Protein AF-A0A4J1XXM4-F1 (afdb_monomer_lite)

Foldseek 3Di:
DVVLVVQVVVVVVPDPDNDDDPPCQHPHPCQCPDQPPVRPRHNDDPVRCCVPPVFAEDECVPPPAWEKEFELQQQDDPPQDLLLLVLSFLAFADDDPVSQVRHFKYFYDHPQATAYIFGFPHKDFLLRADPVRHHSFTQDVNDTDCLLNVLLVDLDLVVCCVVPVVSCCVQPVPPPCRNVVSVSSRRTMGTDGDSVCPVPDPSRVVRHSHRYDQQFDDDDPDGDGDDPNDPDRMDIRDDD

Sequence (240 aa):
MAESALINLINFSKENEELTNLVSGHASKREKATISKDGLIQARSIENFIDNYALSDFDFSTIKEKCVFIKINNSFQADDTTEDIYHNVRGVWNISESRKKDLEYALALYRGVCVGVYKIQGWKKAYEHSSEYPFPTRKEGGKIETSEETIVKYSNIEDLKKDYPELYKRSFSNSEFPQKSLDKWRNRSFFYGNWDGSDVPQHLAQCLNKRIINIPKFTKSVKEFKSIDNQASVIYNDLK

Radius of gyration: 23.03 Å; chains: 1; bounding box: 67×45×48 Å

pLDDT: mean 83.29, std 15.38, range [39.25, 97.75]

Structure (mmCIF, N/CA/C/O backbone):
data_AF-A0A4J1XXM4-F1
#
_entry.id   AF-A0A4J1XXM4-F1
#
loop_
_atom_site.group_PDB
_atom_site.id
_atom_site.type_symbol
_atom_site.label_atom_id
_atom_site.label_alt_id
_atom_site.label_comp_id
_atom_site.label_asym_id
_atom_site.label_entity_id
_atom_site.label_seq_id
_atom_site.pdbx_PDB_ins_code
_atom_site.Cartn_x
_atom_site.Cartn_y
_atom_site.Cartn_z
_atom_site.occupancy
_atom_site.B_iso_or_equiv
_atom_site.auth_seq_id
_atom_site.auth_comp_id
_atom_site.auth_asym_id
_atom_site.auth_atom_id
_atom_site.pdbx_PDB_model_num
ATOM 1 N N . MET A 1 1 ? -33.613 -5.895 -5.940 1.00 54.06 1 MET A N 1
ATOM 2 C CA . MET A 1 1 ? -32.656 -5.788 -4.811 1.00 54.06 1 MET A CA 1
ATOM 3 C C . MET A 1 1 ? -32.832 -4.477 -4.042 1.00 54.06 1 MET A C 1
ATOM 5 O O . MET A 1 1 ? -33.045 -4.549 -2.843 1.00 54.06 1 MET A O 1
ATOM 9 N N . ALA A 1 2 ? -32.836 -3.305 -4.695 1.00 52.28 2 ALA A N 1
ATOM 10 C CA . ALA A 1 2 ? -33.146 -2.029 -4.026 1.00 52.28 2 ALA A CA 1
ATOM 11 C C . ALA A 1 2 ? -34.570 -1.982 -3.427 1.00 52.28 2 ALA A C 1
ATOM 13 O O . ALA A 1 2 ? -34.746 -1.555 -2.294 1.00 52.28 2 ALA A O 1
ATOM 14 N N . GLU A 1 3 ? -35.564 -2.503 -4.150 1.00 58.19 3 GLU A N 1
ATOM 15 C CA . GLU A 1 3 ? -36.963 -2.599 -3.700 1.00 58.19 3 GLU A CA 1
ATOM 16 C C . GLU A 1 3 ? -37.124 -3.459 -2.434 1.00 58.19 3 GLU A C 1
ATOM 18 O O . GLU A 1 3 ? -37.645 -2.999 -1.427 1.00 58.19 3 GLU A O 1
ATOM 23 N N . SER A 1 4 ? -36.573 -4.676 -2.443 1.00 66.94 4 SER A N 1
ATOM 24 C CA . SER A 1 4 ? -36.480 -5.565 -1.277 1.00 66.94 4 SER A CA 1
ATOM 25 C C . SER A 1 4 ? -35.843 -4.902 -0.049 1.00 66.94 4 SER A C 1
ATOM 27 O O . SER A 1 4 ? -36.312 -5.091 1.072 1.00 66.94 4 SER A O 1
ATOM 29 N N . ALA A 1 5 ? -34.772 -4.127 -0.251 1.00 65.12 5 ALA A N 1
ATOM 30 C CA . ALA A 1 5 ? -34.095 -3.412 0.827 1.00 65.12 5 ALA A CA 1
ATOM 31 C C . ALA A 1 5 ? -34.957 -2.268 1.389 1.00 65.12 5 ALA A C 1
ATOM 33 O O . ALA A 1 5 ? -35.012 -2.097 2.604 1.00 65.12 5 ALA A O 1
ATOM 34 N N . LEU A 1 6 ? -35.670 -1.535 0.527 1.00 67.56 6 LEU A N 1
ATOM 35 C CA . LEU A 1 6 ? -36.584 -0.462 0.928 1.00 67.56 6 LEU A CA 1
ATOM 36 C C . LEU A 1 6 ? -37.792 -1.001 1.713 1.00 67.56 6 LEU A C 1
ATOM 38 O O . LEU A 1 6 ? -38.136 -0.445 2.751 1.00 67.56 6 LEU A O 1
ATOM 42 N N . ILE A 1 7 ? -38.377 -2.119 1.267 1.00 70.69 7 ILE A N 1
ATOM 43 C CA . ILE A 1 7 ? -39.465 -2.815 1.977 1.00 70.69 7 ILE A CA 1
ATOM 44 C C . ILE A 1 7 ? -39.009 -3.230 3.383 1.00 70.69 7 ILE A C 1
ATOM 46 O O . ILE A 1 7 ? -39.714 -2.988 4.360 1.00 70.69 7 ILE A O 1
ATOM 50 N N . ASN A 1 8 ? -37.809 -3.808 3.508 1.00 69.56 8 ASN A N 1
ATOM 51 C CA . ASN A 1 8 ? -37.255 -4.183 4.812 1.00 69.56 8 ASN A CA 1
ATOM 52 C C . ASN A 1 8 ? -37.024 -2.967 5.723 1.00 69.56 8 ASN A C 1
ATOM 54 O O . ASN A 1 8 ? -37.269 -3.054 6.923 1.00 69.56 8 ASN A O 1
ATOM 58 N N . LEU A 1 9 ? -36.560 -1.846 5.162 1.00 68.75 9 LEU A N 1
ATOM 59 C CA . LEU A 1 9 ? -36.305 -0.614 5.910 1.00 68.75 9 LEU A CA 1
ATOM 60 C C . LEU A 1 9 ? -37.604 0.001 6.461 1.00 68.75 9 LEU A C 1
ATOM 62 O O . LEU A 1 9 ? -37.639 0.407 7.619 1.00 68.75 9 LEU A O 1
ATOM 66 N N . ILE A 1 10 ? -38.666 0.036 5.651 1.00 70.19 10 ILE A N 1
ATOM 67 C CA . ILE A 1 10 ? -39.974 0.593 6.035 1.00 70.19 10 ILE A CA 1
ATOM 68 C C . ILE A 1 10 ? -40.679 -0.310 7.052 1.00 70.19 10 ILE A C 1
ATOM 70 O O . ILE A 1 10 ? -41.172 0.169 8.066 1.00 70.19 10 ILE A O 1
ATOM 74 N N . ASN A 1 11 ? -40.620 -1.633 6.875 1.00 67.56 11 ASN A N 1
ATOM 75 C CA . ASN A 1 11 ? -41.153 -2.557 7.881 1.00 67.56 11 ASN A CA 1
ATOM 76 C C . ASN A 1 11 ? -40.412 -2.439 9.232 1.00 67.56 11 ASN A C 1
ATOM 78 O O . ASN A 1 11 ? -40.995 -2.682 10.288 1.00 67.56 11 ASN A O 1
ATOM 82 N N . PHE A 1 12 ? -39.130 -2.052 9.224 1.00 66.56 12 PHE A N 1
ATOM 83 C CA . PHE A 1 12 ? -38.349 -1.820 10.441 1.00 66.56 12 PHE A CA 1
ATOM 84 C C . PHE A 1 12 ? -38.664 -0.481 11.130 1.00 66.56 12 PHE A C 1
ATOM 86 O O . PHE A 1 12 ? -38.596 -0.409 12.358 1.00 66.56 12 PHE A O 1
ATOM 93 N N . SER A 1 13 ? -39.033 0.571 10.387 1.00 70.31 13 SER A N 1
ATOM 94 C CA . SER A 1 13 ? -39.301 1.904 10.958 1.00 70.31 13 SER A CA 1
ATOM 95 C C . SER A 1 13 ? -40.571 1.971 11.820 1.00 70.31 13 SER A C 1
ATOM 97 O O . SER A 1 13 ? -40.823 3.006 12.436 1.00 70.31 13 SER A O 1
ATOM 99 N N . LYS A 1 14 ? -41.330 0.866 11.935 1.00 61.22 14 LYS A N 1
ATOM 100 C CA . LYS A 1 14 ? -42.606 0.754 12.671 1.00 61.22 14 LYS A CA 1
ATOM 101 C C . LYS A 1 14 ? -43.671 1.756 12.213 1.00 61.22 14 LYS A C 1
ATOM 103 O O . LYS A 1 14 ? -44.615 2.023 12.957 1.00 61.22 14 LYS A O 1
ATOM 108 N N . GLU A 1 15 ? -43.539 2.316 11.014 1.00 60.31 15 GLU A N 1
ATOM 109 C CA . GLU A 1 15 ? -44.646 3.041 10.401 1.00 60.31 15 GLU A CA 1
ATOM 110 C C . GLU A 1 15 ? -45.764 2.034 10.084 1.00 60.31 15 GLU A C 1
ATOM 112 O O . GLU A 1 15 ? -45.494 0.891 9.725 1.00 60.31 15 GLU A O 1
ATOM 117 N N . ASN A 1 16 ? -47.025 2.426 10.292 1.00 55.38 16 ASN A N 1
ATOM 118 C CA . ASN A 1 16 ? -48.204 1.541 10.254 1.00 55.38 16 ASN A CA 1
ATOM 119 C C . ASN A 1 16 ? -48.554 0.999 8.847 1.00 55.38 16 ASN A C 1
ATOM 121 O O . ASN A 1 16 ? -49.691 0.592 8.608 1.00 55.38 16 ASN A O 1
ATOM 125 N N . GLU A 1 17 ? -47.610 1.003 7.911 1.00 61.06 17 GLU A N 1
ATOM 126 C CA . GLU A 1 17 ? -47.796 0.541 6.541 1.00 61.06 17 GLU A CA 1
ATOM 127 C C . GLU A 1 17 ? -46.865 -0.645 6.266 1.00 61.06 17 GLU A C 1
ATOM 129 O O . GLU A 1 17 ? -45.665 -0.491 6.043 1.00 61.06 17 GLU A O 1
ATOM 134 N N . GLU A 1 18 ? -47.427 -1.857 6.278 1.00 59.44 18 GLU A N 1
ATOM 135 C CA . GLU A 1 18 ? -46.726 -3.051 5.805 1.00 59.44 18 GLU A CA 1
ATOM 136 C C . GLU A 1 18 ? -46.611 -2.997 4.279 1.00 59.44 18 GLU A C 1
ATOM 138 O O . GLU A 1 18 ? -47.585 -3.209 3.548 1.00 59.44 18 GLU A O 1
ATOM 143 N N . LEU A 1 19 ? -45.405 -2.742 3.772 1.00 63.47 19 LEU A N 1
ATOM 144 C CA . LEU A 1 19 ? -45.147 -2.872 2.344 1.00 63.47 19 LEU A CA 1
ATOM 145 C C . LEU A 1 19 ? -44.992 -4.349 1.984 1.00 63.47 19 LEU A C 1
ATOM 147 O O . LEU A 1 19 ? -44.176 -5.078 2.554 1.00 63.47 19 LEU A O 1
ATOM 151 N N . THR A 1 20 ? -45.758 -4.788 0.989 1.00 58.38 20 THR A N 1
ATOM 152 C CA . THR A 1 20 ? -45.684 -6.148 0.449 1.00 58.38 20 THR A CA 1
ATOM 153 C C . THR A 1 20 ? -45.175 -6.110 -0.985 1.00 58.38 20 THR A C 1
ATOM 155 O O . THR A 1 20 ? -45.511 -5.222 -1.766 1.00 58.38 20 THR A O 1
ATOM 158 N N . ASN A 1 21 ? -44.312 -7.064 -1.337 1.00 61.75 21 ASN A N 1
ATOM 159 C CA . ASN A 1 21 ? -43.815 -7.181 -2.702 1.00 61.75 21 ASN A CA 1
ATOM 160 C C . ASN A 1 21 ? -44.914 -7.788 -3.594 1.00 61.75 21 ASN A C 1
ATOM 162 O O . ASN A 1 21 ? -45.422 -8.869 -3.290 1.00 61.75 21 ASN A O 1
ATOM 166 N N . LEU A 1 22 ? -45.259 -7.122 -4.700 1.00 62.34 22 LEU A N 1
ATOM 167 C CA . LEU A 1 22 ? -46.219 -7.634 -5.689 1.00 62.34 22 LEU A CA 1
ATOM 168 C C . LEU A 1 22 ? -45.686 -8.872 -6.426 1.00 62.34 22 LEU A C 1
ATOM 170 O O . LEU A 1 22 ? -46.449 -9.749 -6.827 1.00 62.34 22 LEU A O 1
ATOM 174 N N . VAL A 1 23 ? -44.366 -8.964 -6.588 1.00 59.75 23 VAL A N 1
ATOM 175 C CA . VAL A 1 23 ? -43.683 -10.114 -7.177 1.00 59.75 23 VAL A CA 1
ATOM 176 C C . VAL A 1 23 ? -43.259 -11.032 -6.032 1.00 59.75 23 VAL A C 1
ATOM 178 O O . VAL A 1 23 ? -42.441 -10.654 -5.197 1.00 59.75 23 VAL A O 1
ATOM 181 N N . SER A 1 24 ? -43.798 -12.255 -5.974 1.00 59.44 24 SER A N 1
ATOM 182 C CA . SER A 1 24 ? -43.622 -13.222 -4.868 1.00 59.44 24 SER A CA 1
ATOM 183 C C . SER A 1 24 ? -42.202 -13.809 -4.708 1.00 59.44 24 SER A C 1
ATOM 185 O O . SER A 1 24 ? -42.041 -14.996 -4.422 1.00 59.44 24 SER A O 1
ATOM 187 N N . GLY A 1 25 ? -41.159 -13.007 -4.917 1.00 60.28 25 GLY A N 1
ATOM 188 C CA . GLY A 1 25 ? -39.763 -13.346 -4.658 1.00 60.28 25 GLY A CA 1
ATOM 189 C C . GLY A 1 25 ? -39.364 -13.064 -3.210 1.00 60.28 25 GLY A C 1
ATOM 190 O O . GLY A 1 25 ? -38.973 -13.993 -2.508 1.00 60.28 25 GLY A O 1
ATOM 191 N N . HIS A 1 26 ? -39.526 -11.815 -2.759 1.00 60.91 26 HIS A N 1
ATOM 192 C CA . HIS A 1 26 ? -39.011 -11.317 -1.472 1.00 60.91 26 HIS A CA 1
ATOM 193 C C . HIS A 1 26 ? -39.825 -11.805 -0.260 1.00 60.91 26 HIS A C 1
ATOM 195 O O . HIS A 1 26 ? -41.053 -11.750 -0.271 1.00 60.91 26 HIS A O 1
ATOM 201 N N . ALA A 1 27 ? -39.145 -12.280 0.783 1.00 61.28 27 ALA A N 1
ATOM 202 C CA . ALA A 1 27 ? -39.663 -12.909 2.003 1.00 61.28 27 ALA A CA 1
ATOM 203 C C . ALA A 1 27 ? -40.564 -14.147 1.795 1.00 61.28 27 ALA A C 1
ATOM 205 O O . ALA A 1 27 ? -41.181 -14.641 2.751 1.00 61.28 27 ALA A O 1
ATOM 206 N N . SER A 1 28 ? -40.619 -14.686 0.574 1.00 69.25 28 SER A N 1
ATOM 207 C CA . SER A 1 28 ? -41.424 -15.859 0.235 1.00 69.25 28 SER A CA 1
ATOM 208 C C . SER A 1 28 ? -40.921 -17.119 0.953 1.00 69.25 28 SER A C 1
ATOM 210 O O . SER A 1 28 ? -39.739 -17.249 1.279 1.00 69.25 28 SER A O 1
ATOM 212 N N . LYS A 1 29 ? -41.805 -18.107 1.167 1.00 64.62 29 LYS A N 1
ATOM 213 C CA . LYS A 1 29 ? -41.398 -19.425 1.703 1.00 64.62 29 LYS A CA 1
ATOM 214 C C . LYS A 1 29 ? -40.304 -20.068 0.845 1.00 64.62 29 LYS A C 1
ATOM 216 O O . LYS A 1 29 ? -39.426 -20.735 1.376 1.00 64.62 29 LYS A O 1
ATOM 221 N N . ARG A 1 30 ? -40.356 -19.833 -0.471 1.00 64.38 30 ARG A N 1
ATOM 222 C CA . ARG A 1 30 ? -39.366 -20.312 -1.433 1.00 64.38 30 ARG A CA 1
ATOM 223 C C . ARG A 1 30 ? -38.017 -19.637 -1.218 1.00 64.38 30 ARG A C 1
ATOM 225 O O . ARG A 1 30 ? -37.044 -20.354 -1.074 1.00 64.38 30 ARG A O 1
ATOM 232 N N . GLU A 1 31 ? -37.938 -18.312 -1.143 1.00 63.16 31 GLU A N 1
ATOM 233 C CA . GLU A 1 31 ? -36.672 -17.595 -0.915 1.00 63.16 31 GLU A CA 1
ATOM 234 C C . GLU A 1 31 ? -36.051 -17.928 0.449 1.00 63.16 31 GLU A C 1
ATOM 236 O O . GLU A 1 31 ? -34.859 -18.197 0.531 1.00 63.16 31 GLU A O 1
ATOM 241 N N . LYS A 1 32 ? -36.861 -18.013 1.512 1.00 60.84 32 LYS A N 1
ATOM 242 C CA . LYS A 1 32 ? -36.388 -18.399 2.855 1.00 60.84 32 LYS A CA 1
ATOM 243 C C . LYS A 1 32 ? -35.807 -19.820 2.908 1.00 60.84 32 LYS A C 1
ATOM 245 O O . LYS A 1 32 ? -34.938 -20.085 3.738 1.00 60.84 32 LYS 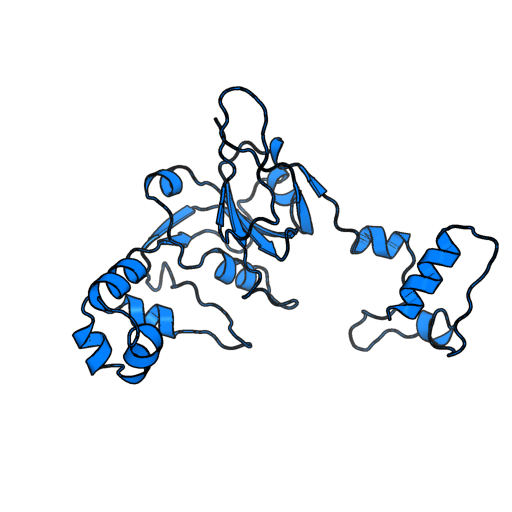A O 1
ATOM 250 N N . ALA A 1 33 ? -36.295 -20.714 2.045 1.00 58.75 33 ALA A N 1
ATOM 251 C CA . ALA A 1 33 ? -35.874 -22.113 1.955 1.00 58.75 33 ALA A CA 1
ATOM 252 C C . ALA A 1 33 ? -34.879 -22.399 0.812 1.00 58.75 33 ALA A C 1
ATOM 254 O O . ALA A 1 33 ? -34.345 -23.504 0.734 1.00 58.75 33 ALA A O 1
ATOM 255 N N . THR A 1 34 ? -34.642 -21.443 -0.092 1.00 52.03 34 THR A N 1
ATOM 256 C CA . THR A 1 34 ? -33.712 -21.615 -1.212 1.00 52.03 34 THR A CA 1
ATOM 257 C C . THR A 1 34 ? -32.318 -21.251 -0.731 1.00 52.03 34 THR A C 1
ATOM 259 O O . THR A 1 34 ? -32.059 -20.105 -0.397 1.00 52.03 34 THR A O 1
ATOM 262 N N . ILE A 1 35 ? -31.413 -22.224 -0.718 1.00 52.59 35 ILE A N 1
ATOM 263 C CA . ILE A 1 35 ? -29.976 -21.981 -0.599 1.00 52.59 35 ILE A CA 1
ATOM 264 C C . ILE A 1 35 ? -29.474 -21.839 -2.036 1.00 52.59 35 ILE A C 1
ATOM 266 O O . ILE A 1 35 ? -29.653 -22.752 -2.847 1.00 52.59 35 ILE A O 1
ATOM 270 N N . SER A 1 36 ? -28.923 -20.683 -2.402 1.00 47.69 36 SER A N 1
ATOM 271 C CA . SER A 1 36 ? -28.317 -20.518 -3.726 1.00 47.69 36 SER A CA 1
ATOM 272 C C . SER A 1 36 ? -27.111 -21.454 -3.891 1.00 47.69 36 SER A C 1
ATOM 274 O O . SER A 1 36 ? -26.549 -21.930 -2.907 1.00 47.69 36 SER A O 1
ATOM 276 N N . LYS A 1 37 ? -26.697 -21.745 -5.132 1.00 39.25 37 LYS A N 1
ATOM 277 C CA . LYS A 1 37 ? -25.564 -22.655 -5.433 1.00 39.25 37 LYS A CA 1
ATOM 278 C C . LYS A 1 37 ? -24.240 -22.252 -4.759 1.00 39.25 37 LYS A C 1
ATOM 280 O O . LYS A 1 37 ? -23.347 -23.075 -4.620 1.00 39.25 37 LYS A O 1
ATOM 285 N N . ASP A 1 38 ? -24.147 -20.991 -4.377 1.00 43.31 38 ASP A N 1
ATOM 286 C CA . ASP A 1 38 ? -23.062 -20.273 -3.717 1.00 43.31 38 ASP A CA 1
ATOM 287 C C . ASP A 1 38 ? -23.330 -19.997 -2.219 1.00 43.31 38 ASP A C 1
ATOM 289 O O . ASP A 1 38 ? -22.464 -19.469 -1.533 1.00 43.31 38 ASP A O 1
ATOM 293 N N . GLY A 1 39 ? -24.500 -20.364 -1.677 1.00 47.84 39 GLY A N 1
ATOM 294 C CA . GLY A 1 39 ? -24.826 -20.240 -0.247 1.00 47.84 39 GLY A CA 1
ATOM 295 C C . GLY A 1 39 ? -25.127 -18.817 0.247 1.00 47.84 39 GLY A C 1
ATOM 296 O O . GLY A 1 39 ? -25.240 -18.597 1.450 1.00 47.84 39 GLY A O 1
ATOM 297 N N . LEU A 1 40 ? -25.262 -17.840 -0.655 1.00 47.19 40 LEU A N 1
ATOM 298 C CA . LEU A 1 40 ? -25.299 -16.408 -0.321 1.00 47.19 40 LEU A CA 1
ATOM 299 C C . LEU A 1 40 ? -26.703 -15.787 -0.297 1.00 47.19 40 LEU A C 1
ATOM 301 O O . LEU A 1 40 ? -26.870 -14.708 0.285 1.00 47.19 40 LEU A O 1
ATOM 305 N N . ILE A 1 41 ? -27.701 -16.440 -0.901 1.00 51.31 41 ILE A N 1
ATOM 306 C CA . ILE A 1 41 ? -29.061 -15.903 -1.055 1.00 51.31 41 ILE A CA 1
ATOM 307 C C . ILE A 1 41 ? -30.026 -16.621 -0.106 1.00 51.31 41 ILE A C 1
ATOM 309 O O . ILE A 1 41 ? -30.850 -17.415 -0.536 1.00 51.31 41 ILE A O 1
ATOM 313 N N . GLN A 1 42 ? -29.931 -16.340 1.191 1.00 53.69 42 GLN A N 1
ATOM 314 C CA . GLN A 1 42 ? -31.051 -16.541 2.112 1.00 53.69 42 GLN A CA 1
ATOM 315 C C . GLN A 1 42 ? -31.546 -15.158 2.543 1.00 53.69 42 GLN A C 1
ATOM 317 O O . GLN A 1 42 ? -30.729 -14.260 2.752 1.00 53.69 42 GLN A O 1
ATOM 322 N N . ALA A 1 43 ? -32.862 -14.959 2.669 1.00 53.97 43 ALA A N 1
ATOM 323 C CA . ALA A 1 43 ? -33.394 -13.760 3.314 1.00 53.97 43 ALA A CA 1
ATOM 324 C C . ALA A 1 43 ? -32.818 -13.680 4.741 1.00 53.97 43 ALA A C 1
ATOM 326 O O . ALA A 1 43 ? -33.126 -14.523 5.584 1.00 53.97 43 ALA A O 1
ATOM 327 N N . ARG A 1 44 ? -31.927 -12.714 4.986 1.00 56.19 44 ARG A N 1
ATOM 328 C CA . ARG A 1 44 ? -31.206 -12.563 6.260 1.00 56.19 44 ARG A CA 1
ATOM 329 C C . ARG A 1 44 ? -32.053 -11.751 7.230 1.00 56.19 44 ARG A C 1
ATOM 331 O O . ARG A 1 44 ? -32.745 -10.825 6.806 1.00 56.19 44 ARG A O 1
ATOM 338 N N . SER A 1 45 ? -31.992 -12.073 8.521 1.00 61.00 45 SER A N 1
ATOM 339 C CA . SER A 1 45 ? -32.512 -11.149 9.532 1.00 61.00 45 SER A CA 1
ATOM 340 C C . SER A 1 45 ? -31.647 -9.887 9.578 1.00 61.00 45 SER A C 1
ATOM 342 O O . SER A 1 45 ? -30.496 -9.902 9.132 1.00 61.00 45 SER A O 1
ATOM 344 N N . ILE A 1 46 ? -32.198 -8.795 10.108 1.00 58.41 46 ILE A N 1
ATOM 345 C CA . ILE A 1 46 ? -31.450 -7.546 10.299 1.00 58.41 46 ILE A CA 1
ATOM 346 C C . ILE A 1 46 ? -30.269 -7.786 11.240 1.00 58.41 46 ILE A C 1
ATOM 348 O O . ILE A 1 46 ? -29.180 -7.309 10.957 1.00 58.41 46 ILE A O 1
ATOM 352 N N . GLU A 1 47 ? -30.447 -8.594 12.284 1.00 56.72 47 GLU A N 1
ATOM 353 C CA . GLU A 1 47 ? -29.382 -8.977 13.216 1.00 56.72 47 GLU A CA 1
ATOM 354 C C . GLU A 1 47 ? -28.275 -9.732 12.480 1.00 56.72 47 GLU A C 1
ATOM 356 O O . GLU A 1 47 ? -27.120 -9.344 12.551 1.00 56.72 47 GLU A O 1
ATOM 361 N N . ASN A 1 48 ? -28.624 -10.729 11.661 1.00 56.72 48 ASN A N 1
ATOM 362 C CA . ASN A 1 48 ? -27.645 -11.475 10.874 1.00 56.72 48 ASN A CA 1
ATOM 363 C C . ASN A 1 48 ? -26.933 -10.572 9.850 1.00 56.72 48 ASN A C 1
ATOM 365 O O . ASN A 1 48 ? -25.733 -10.711 9.632 1.00 56.72 48 ASN A O 1
ATOM 369 N N . PHE A 1 49 ? -27.642 -9.625 9.233 1.00 61.47 49 PHE A N 1
ATOM 370 C CA . PHE A 1 49 ? -27.023 -8.636 8.355 1.00 61.47 49 PHE A CA 1
ATOM 371 C C . PHE A 1 49 ? -26.083 -7.702 9.124 1.00 61.47 49 PHE A C 1
ATOM 373 O O . PHE A 1 49 ? -24.981 -7.451 8.657 1.00 61.47 49 PHE A O 1
ATOM 380 N N . ILE A 1 50 ? -26.477 -7.208 10.295 1.00 60.50 50 ILE A N 1
ATOM 381 C CA . ILE A 1 50 ? -25.638 -6.331 11.112 1.00 60.50 50 ILE A CA 1
ATOM 382 C C . ILE A 1 50 ? -24.398 -7.089 11.598 1.00 60.50 50 ILE A C 1
ATOM 384 O O . ILE A 1 50 ? -23.284 -6.627 11.379 1.00 60.50 50 ILE A O 1
ATOM 388 N N . ASP A 1 51 ? -24.573 -8.289 12.143 1.00 53.19 51 ASP A N 1
ATOM 389 C CA . ASP A 1 51 ? -23.490 -9.107 12.692 1.00 53.19 51 ASP A CA 1
ATOM 390 C C . ASP A 1 51 ? -22.474 -9.539 11.626 1.00 53.19 51 ASP A C 1
ATOM 392 O O . ASP A 1 51 ? -21.284 -9.650 11.916 1.00 53.19 51 ASP A O 1
ATOM 396 N N . ASN A 1 52 ? -22.925 -9.772 10.387 1.00 50.72 52 ASN A N 1
ATOM 397 C CA . ASN A 1 52 ? -22.061 -10.272 9.314 1.00 50.72 52 ASN A CA 1
ATOM 398 C C . ASN A 1 52 ? -21.642 -9.204 8.287 1.00 50.72 52 ASN A C 1
ATOM 400 O O . ASN A 1 52 ? -20.685 -9.429 7.549 1.00 50.72 52 ASN A O 1
ATOM 404 N N . TYR A 1 53 ? -22.352 -8.074 8.193 1.00 55.53 53 TYR A N 1
ATOM 405 C CA . TYR A 1 53 ? -22.176 -7.082 7.119 1.00 55.53 53 TYR A CA 1
ATOM 406 C C . TYR A 1 53 ? -22.251 -5.619 7.565 1.00 55.53 53 TYR A C 1
ATOM 408 O O . TYR A 1 53 ? -21.874 -4.758 6.764 1.00 55.53 53 TYR A O 1
ATOM 416 N N . ALA A 1 54 ? -22.705 -5.285 8.784 1.00 63.97 54 ALA A N 1
ATOM 417 C CA . ALA A 1 54 ? -22.578 -3.902 9.239 1.00 63.97 54 ALA A CA 1
ATOM 418 C C . ALA A 1 54 ? -21.096 -3.598 9.455 1.00 63.97 54 ALA A C 1
ATOM 420 O O . ALA A 1 54 ? -20.444 -4.113 10.363 1.00 63.97 54 ALA A O 1
ATOM 421 N N . LEU A 1 55 ? -20.565 -2.733 8.593 1.00 71.25 55 LEU A N 1
ATOM 422 C CA . LEU A 1 55 ? -19.233 -2.180 8.758 1.00 71.25 55 LEU A CA 1
ATOM 423 C C . LEU A 1 55 ? -19.233 -1.354 10.043 1.00 71.25 55 LEU A C 1
ATOM 425 O O . LEU A 1 55 ? -19.843 -0.288 10.100 1.00 71.25 55 LEU A O 1
ATOM 429 N N . SER A 1 56 ? -18.569 -1.864 11.077 1.00 84.81 56 SER A N 1
ATOM 430 C CA . SER A 1 56 ? -18.282 -1.067 12.265 1.00 84.81 56 SER A CA 1
ATOM 431 C C . SER A 1 56 ? -17.102 -0.140 11.992 1.00 84.81 56 SER A C 1
ATOM 433 O O . SER A 1 56 ? -16.225 -0.441 11.175 1.00 84.81 56 SER A O 1
ATOM 435 N N . ASP A 1 57 ? -17.087 1.000 12.672 1.00 91.56 57 ASP A N 1
ATOM 436 C CA . ASP A 1 57 ? -15.959 1.919 12.622 1.00 91.56 57 ASP A CA 1
ATOM 437 C C . ASP A 1 57 ? -14.847 1.460 13.577 1.00 91.56 57 ASP A C 1
ATOM 439 O O . ASP A 1 57 ? -15.092 0.881 14.639 1.00 91.56 57 ASP A O 1
ATOM 443 N N . PHE A 1 58 ? -13.601 1.747 13.209 1.00 93.69 58 PHE A N 1
ATOM 444 C CA . PHE A 1 58 ? -12.427 1.558 14.049 1.00 93.69 58 PHE A CA 1
ATOM 445 C C . PHE A 1 58 ? -11.714 2.894 14.255 1.00 93.69 58 PHE A C 1
ATOM 447 O O . PHE A 1 58 ? -11.187 3.483 13.305 1.00 93.69 58 PHE A O 1
ATOM 454 N N . ASP A 1 59 ? -11.691 3.366 15.505 1.00 94.06 59 ASP A N 1
ATOM 455 C CA . ASP A 1 59 ? -11.003 4.598 15.888 1.00 94.06 59 ASP A CA 1
ATOM 456 C C . ASP A 1 59 ? -9.487 4.379 15.960 1.00 94.06 59 ASP A C 1
ATOM 458 O O . ASP A 1 59 ? -8.939 3.859 16.939 1.00 94.06 59 ASP A O 1
ATOM 462 N N . PHE A 1 60 ? -8.799 4.828 14.911 1.00 94.94 60 PHE A N 1
ATOM 463 C CA . PHE A 1 60 ? -7.357 4.665 14.782 1.00 94.94 60 PHE A CA 1
ATOM 464 C C . PHE A 1 60 ? -6.542 5.606 15.680 1.00 94.94 60 PHE A C 1
ATOM 466 O O . PHE A 1 60 ? -5.324 5.462 15.774 1.00 94.94 60 PHE A O 1
ATOM 473 N N . SER A 1 61 ? -7.167 6.558 16.376 1.00 92.12 61 SER A N 1
ATOM 474 C CA . SER A 1 61 ? -6.454 7.468 17.281 1.00 92.12 61 SER A CA 1
ATOM 475 C C . SER A 1 61 ? -5.855 6.772 18.508 1.00 92.12 61 SER A C 1
ATOM 477 O O . SER A 1 61 ? -5.013 7.347 19.200 1.00 92.12 61 SER A O 1
ATOM 479 N N . THR A 1 62 ? -6.280 5.533 18.763 1.00 90.94 62 THR A N 1
ATOM 480 C CA . THR A 1 62 ? -5.798 4.672 19.848 1.00 90.94 62 THR A CA 1
ATOM 481 C C . THR A 1 62 ? -4.520 3.901 19.499 1.00 90.94 62 THR A C 1
ATOM 483 O O . THR A 1 62 ? -3.813 3.459 20.406 1.00 90.94 62 THR A O 1
ATOM 486 N N . ILE A 1 63 ? -4.197 3.777 18.207 1.00 94.38 63 ILE A N 1
ATOM 487 C CA . ILE A 1 63 ? -3.032 3.044 17.701 1.00 94.38 63 ILE A CA 1
ATOM 488 C C . ILE A 1 63 ? -1.766 3.892 17.851 1.00 94.38 63 ILE A C 1
ATOM 490 O O . ILE A 1 63 ? -1.738 5.066 17.471 1.00 94.38 63 ILE A O 1
ATOM 494 N N . LYS A 1 64 ? -0.707 3.287 18.399 1.00 92.94 64 LYS A N 1
ATOM 495 C CA . LYS A 1 64 ? 0.578 3.953 18.689 1.00 92.94 64 LYS A CA 1
ATOM 496 C C . LYS A 1 64 ? 1.691 3.555 17.726 1.00 92.94 64 LYS A C 1
ATOM 498 O O . LYS A 1 64 ? 2.749 4.174 17.728 1.00 92.94 64 LYS A O 1
ATOM 503 N N . GLU A 1 65 ? 1.453 2.534 16.924 1.00 95.12 65 GLU A N 1
ATOM 504 C CA . GLU A 1 65 ? 2.355 2.052 15.897 1.00 95.12 65 GLU A CA 1
ATOM 505 C C . GLU A 1 65 ? 2.321 2.987 14.689 1.00 95.12 65 GLU A C 1
ATOM 507 O O . GLU A 1 65 ? 1.255 3.450 14.259 1.00 95.12 65 GLU A O 1
ATOM 512 N N . LYS A 1 66 ? 3.483 3.251 14.097 1.00 95.50 66 LYS A N 1
ATOM 513 C CA . LYS A 1 66 ? 3.565 4.056 12.876 1.00 95.50 66 LYS A CA 1
ATOM 514 C C . LYS A 1 66 ? 3.150 3.210 11.674 1.00 95.50 66 LYS A C 1
ATOM 516 O O . LYS A 1 66 ? 3.805 2.242 11.296 1.00 95.50 66 LYS A O 1
ATOM 521 N N . CYS A 1 67 ? 2.054 3.603 11.049 1.00 96.62 67 CYS A N 1
ATOM 522 C CA . CYS A 1 67 ? 1.353 2.856 10.022 1.00 96.62 67 CYS A CA 1
ATOM 523 C C . CYS A 1 67 ? 1.240 3.647 8.713 1.00 96.62 67 CYS A C 1
ATOM 525 O O . CYS A 1 67 ? 1.046 4.869 8.680 1.00 96.62 67 CYS A O 1
ATOM 527 N N . VAL A 1 68 ? 1.295 2.917 7.603 1.00 96.44 68 VAL A N 1
ATOM 528 C CA . VAL A 1 68 ? 0.931 3.416 6.279 1.00 96.44 68 VAL A CA 1
ATOM 529 C C . VAL A 1 68 ? -0.371 2.763 5.845 1.00 96.44 68 VAL A C 1
ATOM 531 O O . VAL A 1 68 ? -0.548 1.558 5.943 1.00 96.44 68 VAL A O 1
ATOM 534 N N . PHE A 1 69 ? -1.294 3.564 5.346 1.00 96.94 69 PHE A N 1
ATOM 535 C CA . PHE A 1 69 ? -2.564 3.116 4.808 1.00 96.94 69 PHE A CA 1
ATOM 536 C C . PHE A 1 69 ? -2.505 3.223 3.296 1.00 96.94 69 PHE A C 1
ATOM 538 O O . PHE A 1 69 ? -2.235 4.298 2.757 1.00 96.94 69 PHE A O 1
ATOM 545 N N . ILE A 1 70 ? -2.770 2.124 2.613 1.00 95.81 70 ILE A N 1
ATOM 546 C CA . ILE A 1 70 ? -2.588 2.000 1.176 1.00 95.81 70 ILE A CA 1
ATOM 547 C C . ILE A 1 70 ? -3.919 1.600 0.564 1.00 95.81 70 ILE A C 1
ATOM 549 O O . ILE A 1 70 ? -4.477 0.547 0.863 1.00 95.81 70 ILE A O 1
ATOM 553 N N . LYS A 1 71 ? -4.434 2.456 -0.314 1.00 94.31 71 LYS A N 1
ATOM 554 C CA . LYS A 1 71 ? -5.683 2.210 -1.022 1.00 94.31 71 LYS A CA 1
ATOM 555 C C . LYS A 1 71 ? -5.444 1.282 -2.198 1.00 94.31 71 LYS A C 1
ATOM 557 O O . LYS A 1 71 ? -4.721 1.632 -3.129 1.00 94.31 71 LYS A O 1
ATOM 562 N N . ILE A 1 72 ? -6.134 0.152 -2.183 1.00 91.81 72 ILE A N 1
ATOM 563 C CA . ILE A 1 72 ? -6.098 -0.870 -3.233 1.00 91.81 72 ILE A CA 1
ATOM 564 C C . ILE A 1 72 ? -7.415 -0.918 -4.019 1.00 91.81 72 ILE A C 1
ATOM 566 O O . ILE A 1 72 ? -7.783 -1.939 -4.583 1.00 91.81 72 ILE A O 1
ATOM 570 N N . ASN A 1 73 ? -8.129 0.213 -4.089 1.00 89.06 73 ASN A N 1
ATOM 571 C CA . ASN A 1 73 ? -9.455 0.336 -4.715 1.00 89.06 73 ASN A CA 1
ATOM 572 C C . ASN A 1 73 ? -9.538 -0.194 -6.155 1.00 89.06 73 ASN A C 1
ATOM 574 O O . ASN A 1 73 ? -10.607 -0.634 -6.564 1.00 89.06 73 ASN A O 1
ATOM 578 N N . ASN A 1 74 ? -8.438 -0.109 -6.907 1.00 85.25 74 ASN A N 1
ATOM 579 C CA . ASN A 1 74 ? -8.391 -0.504 -8.315 1.00 85.25 74 ASN A CA 1
ATOM 580 C C . ASN A 1 74 ? -7.916 -1.949 -8.520 1.00 85.25 74 ASN A C 1
ATOM 582 O O . ASN A 1 74 ? -8.119 -2.486 -9.601 1.00 85.25 74 ASN A O 1
ATOM 586 N N . SER A 1 75 ? -7.260 -2.555 -7.527 1.00 85.69 75 SER A N 1
ATOM 587 C CA . SER A 1 75 ? -6.661 -3.892 -7.648 1.00 85.69 75 SER A CA 1
ATOM 588 C C . SER A 1 75 ? -7.376 -4.955 -6.817 1.00 85.69 75 SER A C 1
ATOM 590 O O . SER A 1 75 ? -7.260 -6.128 -7.137 1.00 85.69 75 SER A O 1
ATOM 592 N N . PHE A 1 76 ? -8.118 -4.555 -5.781 1.00 86.12 76 PHE A N 1
ATOM 593 C CA . PHE A 1 76 ? -8.870 -5.466 -4.924 1.00 86.12 76 PHE A CA 1
ATOM 594 C C . PHE A 1 76 ? -10.022 -6.140 -5.678 1.00 86.12 76 PHE A C 1
ATOM 596 O O . PHE A 1 76 ? -10.855 -5.452 -6.278 1.00 86.12 76 PHE A O 1
ATOM 603 N N . GLN A 1 77 ? -10.094 -7.464 -5.580 1.00 83.75 77 GLN A N 1
ATOM 604 C CA . GLN A 1 77 ? -11.216 -8.289 -6.025 1.00 83.75 77 GLN A CA 1
ATOM 605 C C . GLN A 1 77 ? -11.897 -8.964 -4.831 1.00 83.75 77 GLN A C 1
ATOM 607 O O . GLN A 1 77 ? -11.293 -9.181 -3.786 1.00 83.75 77 GLN A O 1
ATOM 612 N N . ALA A 1 78 ? -13.184 -9.286 -4.972 1.00 78.06 78 ALA A N 1
ATOM 613 C CA . ALA A 1 78 ? -13.969 -9.870 -3.881 1.00 78.06 78 ALA A CA 1
ATOM 614 C C . ALA A 1 78 ? -13.524 -11.296 -3.499 1.00 78.06 78 ALA A C 1
ATOM 616 O O . ALA A 1 78 ? -13.804 -11.741 -2.390 1.00 78.06 78 ALA A O 1
ATOM 617 N N . ASP A 1 79 ? -12.860 -11.998 -4.414 1.00 81.56 79 ASP A N 1
ATOM 618 C CA . ASP A 1 79 ? -12.296 -13.337 -4.252 1.00 81.56 79 ASP A CA 1
ATOM 619 C C . ASP A 1 79 ? -10.786 -13.326 -3.950 1.00 81.56 79 ASP A C 1
ATOM 621 O O . ASP A 1 79 ? -10.177 -14.396 -3.895 1.00 81.56 79 ASP A O 1
ATOM 625 N N . ASP A 1 80 ? -10.182 -12.148 -3.730 1.00 83.00 80 ASP A N 1
ATOM 626 C CA . ASP A 1 80 ? -8.772 -12.039 -3.350 1.00 83.00 80 ASP A CA 1
ATOM 627 C C . ASP A 1 80 ? -8.514 -12.774 -2.027 1.00 83.00 80 ASP A C 1
ATOM 629 O O . ASP A 1 80 ? -9.163 -12.542 -1.001 1.00 83.00 80 ASP A O 1
ATOM 633 N N . THR A 1 81 ? -7.505 -13.641 -2.036 1.00 89.38 81 THR A N 1
ATOM 634 C CA . THR A 1 81 ? -6.986 -14.273 -0.821 1.00 89.38 81 THR A CA 1
ATOM 635 C C . THR A 1 81 ? -6.177 -13.279 0.020 1.00 89.38 81 THR A C 1
ATOM 637 O O . THR A 1 81 ? -5.789 -12.205 -0.443 1.00 89.38 81 THR A O 1
ATOM 640 N N . THR A 1 82 ? -5.843 -13.637 1.264 1.00 90.25 82 THR A N 1
ATOM 641 C CA . THR A 1 82 ? -4.960 -12.812 2.113 1.00 90.25 82 THR A CA 1
ATOM 642 C C . THR A 1 82 ? -3.605 -12.530 1.447 1.00 90.25 82 THR A C 1
ATOM 644 O O . THR A 1 82 ? -3.072 -11.427 1.587 1.00 90.25 82 THR A O 1
ATOM 647 N N . GLU A 1 83 ? -3.079 -13.495 0.688 1.00 91.19 83 GLU A N 1
ATOM 648 C CA . GLU A 1 83 ? -1.850 -13.354 -0.098 1.00 91.19 83 GLU A CA 1
ATOM 649 C C . GLU A 1 83 ? -2.036 -12.396 -1.288 1.00 91.19 83 GLU A C 1
ATOM 651 O O . GLU A 1 83 ? -1.196 -11.527 -1.523 1.00 91.19 83 GLU A O 1
ATOM 656 N N . ASP A 1 84 ? -3.169 -12.461 -1.993 1.00 90.06 84 ASP A N 1
ATOM 657 C CA . ASP A 1 84 ? -3.479 -11.519 -3.080 1.00 90.06 84 ASP A CA 1
ATOM 658 C C . ASP A 1 84 ? -3.573 -10.072 -2.570 1.00 90.06 84 ASP A C 1
ATOM 660 O O . ASP A 1 84 ? -2.978 -9.151 -3.144 1.00 90.06 84 ASP A O 1
ATOM 664 N N . ILE A 1 85 ? -4.257 -9.866 -1.438 1.00 92.94 85 ILE A N 1
ATOM 665 C CA . ILE A 1 85 ? -4.341 -8.557 -0.774 1.00 92.94 85 ILE A CA 1
ATOM 666 C C . ILE A 1 85 ? -2.940 -8.082 -0.370 1.00 92.94 85 ILE A C 1
ATOM 668 O O . ILE A 1 85 ? -2.612 -6.907 -0.572 1.00 92.94 85 ILE A O 1
ATOM 672 N N . TYR A 1 86 ? -2.095 -8.988 0.134 1.00 94.56 86 TYR A N 1
ATOM 673 C CA . TYR A 1 86 ? -0.707 -8.696 0.481 1.00 94.56 86 TYR A CA 1
ATOM 674 C C . TYR A 1 86 ? 0.091 -8.196 -0.734 1.00 94.56 86 TYR A C 1
ATOM 676 O O . TYR A 1 86 ? 0.745 -7.150 -0.665 1.00 94.56 86 TYR A O 1
ATOM 684 N N . HIS A 1 87 ? -0.004 -8.882 -1.876 1.00 91.62 87 HIS A N 1
ATOM 685 C CA . HIS A 1 87 ? 0.660 -8.469 -3.115 1.00 91.62 87 HIS A CA 1
ATOM 686 C C . HIS A 1 87 ? 0.158 -7.116 -3.637 1.00 91.62 87 HIS A C 1
ATOM 688 O O . HIS A 1 87 ? 0.959 -6.270 -4.054 1.00 91.62 87 HIS A O 1
ATOM 694 N N . ASN A 1 88 ? -1.146 -6.863 -3.530 1.00 91.25 88 ASN A N 1
ATOM 695 C CA . ASN A 1 88 ? -1.752 -5.586 -3.894 1.00 91.25 88 ASN A CA 1
ATOM 696 C C . ASN A 1 88 ? -1.234 -4.427 -3.022 1.00 91.25 88 ASN A C 1
ATOM 698 O O . ASN A 1 88 ? -0.874 -3.362 -3.542 1.00 91.25 88 ASN A O 1
ATOM 702 N N . VAL A 1 89 ? -1.161 -4.630 -1.702 1.00 94.56 89 VAL A N 1
ATOM 703 C CA . VAL A 1 89 ? -0.761 -3.587 -0.749 1.00 94.56 89 VAL A CA 1
ATOM 704 C C . VAL A 1 89 ? 0.744 -3.334 -0.753 1.00 94.56 89 VAL A C 1
ATOM 706 O O . VAL A 1 89 ? 1.166 -2.180 -0.665 1.00 94.56 89 VAL A O 1
ATOM 709 N N . ARG A 1 90 ? 1.578 -4.370 -0.922 1.00 93.88 90 ARG A N 1
ATOM 710 C CA . ARG A 1 90 ? 3.039 -4.215 -0.888 1.00 93.88 90 ARG A CA 1
ATOM 711 C C . ARG A 1 90 ? 3.623 -3.506 -2.091 1.00 93.88 90 ARG A C 1
ATOM 713 O O . ARG A 1 90 ? 4.820 -3.280 -2.063 1.00 93.88 90 ARG A O 1
ATOM 720 N N . GLY A 1 91 ? 2.792 -3.191 -3.092 1.00 88.50 91 GLY A N 1
ATOM 721 C CA . GLY A 1 91 ? 3.093 -2.584 -4.390 1.00 88.50 91 GLY A CA 1
ATOM 722 C C . GLY A 1 91 ? 4.222 -1.547 -4.465 1.00 88.50 91 GLY A C 1
ATOM 723 O O . GLY A 1 91 ? 4.871 -1.156 -3.505 1.00 88.50 91 GLY A O 1
ATOM 724 N N . VAL A 1 92 ? 4.480 -1.050 -5.666 1.00 91.94 92 VAL A N 1
ATOM 725 C CA . VAL A 1 92 ? 5.615 -0.148 -5.874 1.00 91.94 92 VAL A CA 1
ATOM 726 C C . VAL A 1 92 ? 5.220 1.307 -5.577 1.00 91.94 92 VAL A C 1
ATOM 728 O O . VAL A 1 92 ? 4.600 1.990 -6.397 1.00 91.94 92 VAL A O 1
ATOM 731 N N . TRP A 1 93 ? 5.593 1.802 -4.393 1.00 93.19 93 TRP A N 1
ATOM 732 C CA . TRP A 1 93 ? 5.173 3.099 -3.852 1.00 93.19 93 TRP A CA 1
ATOM 733 C C . TRP A 1 93 ? 6.281 4.154 -3.872 1.00 93.19 93 TRP A C 1
ATOM 735 O O . TRP A 1 93 ? 7.464 3.877 -3.683 1.00 93.19 93 TRP A O 1
ATOM 745 N N . ASN A 1 94 ? 5.894 5.416 -4.052 1.00 92.44 94 ASN A N 1
ATOM 746 C CA . ASN A 1 94 ? 6.804 6.549 -3.896 1.00 92.44 94 ASN A CA 1
ATOM 747 C C . ASN A 1 94 ? 6.770 7.054 -2.443 1.00 92.44 94 ASN A C 1
ATOM 749 O O . ASN A 1 94 ? 5.975 7.935 -2.115 1.00 92.44 94 ASN A O 1
ATOM 753 N N . ILE A 1 95 ? 7.602 6.471 -1.576 1.00 91.88 95 ILE A N 1
ATOM 754 C CA . ILE A 1 95 ? 7.678 6.791 -0.140 1.00 91.88 95 ILE A CA 1
ATOM 755 C C . ILE A 1 95 ? 9.076 7.324 0.184 1.00 91.88 95 ILE A C 1
ATOM 757 O O . ILE A 1 95 ? 10.080 6.773 -0.268 1.00 91.88 95 ILE A O 1
ATOM 761 N N . SER A 1 96 ? 9.150 8.403 0.968 1.00 91.81 96 SER A N 1
ATOM 762 C CA . SER A 1 96 ? 10.427 9.011 1.352 1.00 91.81 96 SER A CA 1
ATOM 763 C C . SER A 1 96 ? 11.242 8.104 2.274 1.00 91.81 96 SER A C 1
ATOM 765 O O . SER A 1 96 ? 10.695 7.373 3.100 1.00 91.81 96 SER A O 1
ATOM 767 N N . GLU A 1 97 ? 12.568 8.213 2.193 1.00 91.12 97 GLU A N 1
ATOM 768 C CA . GLU A 1 97 ? 13.484 7.439 3.040 1.00 91.12 97 GLU A CA 1
ATOM 769 C C . GLU A 1 97 ? 13.250 7.679 4.536 1.00 91.12 97 GLU A C 1
ATOM 771 O O . GLU A 1 97 ? 13.291 6.747 5.330 1.00 91.12 97 GLU A O 1
ATOM 776 N N . SER A 1 98 ? 12.926 8.919 4.913 1.00 91.38 98 SER A N 1
ATOM 777 C CA . SER A 1 98 ? 12.580 9.272 6.291 1.00 91.38 98 SER A CA 1
ATOM 778 C C . SER A 1 98 ? 11.359 8.515 6.810 1.00 91.38 98 SER A C 1
ATOM 780 O O . SER A 1 98 ? 11.381 8.049 7.941 1.00 91.38 98 SER A O 1
ATOM 782 N N . ARG A 1 99 ? 10.311 8.353 5.989 1.00 91.50 99 ARG A N 1
ATOM 783 C CA . ARG A 1 99 ? 9.103 7.621 6.390 1.00 91.50 99 ARG A CA 1
ATOM 784 C C . ARG A 1 99 ? 9.365 6.122 6.454 1.00 91.50 99 ARG A C 1
ATOM 786 O O . ARG A 1 99 ? 8.927 5.483 7.397 1.00 91.50 99 ARG A O 1
ATOM 793 N N . LYS A 1 100 ? 10.110 5.562 5.496 1.00 93.25 100 LYS A N 1
ATOM 794 C CA . LYS A 1 100 ? 10.400 4.118 5.453 1.00 93.25 100 LYS A CA 1
ATOM 795 C C . LYS A 1 100 ? 11.086 3.593 6.716 1.00 93.25 100 LYS A C 1
ATOM 797 O O . LYS A 1 100 ? 10.772 2.486 7.130 1.00 93.25 100 LYS A O 1
ATOM 802 N N . LYS A 1 101 ? 11.973 4.386 7.327 1.00 91.56 101 LYS A N 1
ATOM 803 C CA . LYS A 1 101 ? 12.676 4.030 8.577 1.00 91.56 101 LYS A CA 1
ATOM 804 C C . LYS A 1 101 ? 11.755 3.887 9.785 1.00 91.56 101 LYS A C 1
ATOM 806 O O . LYS A 1 101 ? 12.084 3.167 10.717 1.00 91.56 101 LYS A O 1
ATOM 811 N N . ASP A 1 102 ? 10.641 4.599 9.750 1.00 92.38 102 ASP A N 1
ATOM 812 C CA . ASP A 1 102 ? 9.736 4.758 10.875 1.00 92.38 102 ASP A CA 1
ATOM 813 C C . ASP A 1 102 ? 8.483 3.888 10.750 1.00 92.38 102 ASP A C 1
ATOM 815 O O . ASP A 1 102 ? 7.813 3.659 11.745 1.00 92.38 102 ASP A O 1
ATOM 819 N N . LEU A 1 103 ? 8.126 3.454 9.539 1.00 95.88 103 LEU A N 1
ATOM 820 C CA . LEU A 1 103 ? 6.903 2.697 9.284 1.00 95.88 103 LEU A CA 1
ATOM 821 C C . LEU A 1 103 ? 7.041 1.239 9.716 1.00 95.88 103 LEU A C 1
ATOM 823 O O . LEU A 1 103 ? 7.899 0.517 9.217 1.00 95.88 103 LEU A O 1
ATOM 827 N N . GLU A 1 104 ? 6.126 0.808 10.577 1.00 97.19 104 GLU A N 1
ATOM 828 C CA . GLU A 1 104 ? 6.103 -0.525 11.177 1.00 97.19 104 GLU A CA 1
ATOM 829 C C . GLU A 1 104 ? 5.048 -1.430 10.534 1.00 97.19 104 GLU A C 1
ATOM 831 O O . GLU A 1 104 ? 5.283 -2.625 10.370 1.00 97.19 104 GLU A O 1
ATOM 836 N N . TYR A 1 105 ? 3.894 -0.873 10.145 1.00 97.75 105 TYR A N 1
ATOM 837 C CA . TYR A 1 105 ? 2.781 -1.644 9.580 1.00 97.75 105 TYR A CA 1
ATOM 838 C C . TYR A 1 105 ? 2.173 -0.981 8.347 1.00 97.75 105 TYR A C 1
ATOM 840 O O . TYR A 1 105 ? 2.137 0.245 8.217 1.00 97.75 105 TYR A O 1
ATOM 848 N N . ALA A 1 106 ? 1.653 -1.808 7.447 1.00 97.56 106 ALA A N 1
ATOM 849 C CA . ALA A 1 106 ? 0.890 -1.403 6.281 1.00 97.56 106 ALA A CA 1
ATOM 850 C C . ALA A 1 106 ? -0.545 -1.929 6.378 1.00 97.56 106 ALA A C 1
ATOM 852 O O . ALA A 1 106 ? -0.766 -3.118 6.604 1.00 97.56 106 ALA A O 1
ATOM 853 N N . LEU A 1 107 ? -1.520 -1.045 6.180 1.00 97.62 107 LEU A N 1
ATOM 854 C CA . LEU A 1 107 ? -2.939 -1.374 6.141 1.00 97.62 107 LEU A CA 1
ATOM 855 C C . LEU A 1 107 ? -3.447 -1.273 4.706 1.00 97.62 107 LEU A C 1
ATOM 857 O O . LEU A 1 107 ? -3.351 -0.217 4.075 1.00 97.62 107 LEU A O 1
ATOM 861 N N . ALA A 1 108 ? -4.023 -2.361 4.208 1.00 96.56 108 ALA A N 1
ATOM 862 C CA . ALA A 1 108 ? -4.713 -2.408 2.932 1.00 96.56 108 ALA A CA 1
ATOM 863 C C . ALA A 1 108 ? -6.128 -1.851 3.097 1.00 96.56 108 ALA A C 1
ATOM 865 O O . ALA A 1 108 ? -6.906 -2.341 3.917 1.00 96.56 108 ALA A O 1
ATOM 866 N N . LEU A 1 109 ? -6.462 -0.826 2.316 1.00 95.62 109 LEU A N 1
ATOM 867 C CA . LEU A 1 109 ? -7.764 -0.179 2.347 1.00 95.62 109 LEU A CA 1
ATOM 868 C C . LEU A 1 109 ? -8.523 -0.383 1.043 1.00 95.62 109 LEU A C 1
ATOM 870 O O . LEU A 1 109 ? -8.052 0.002 -0.031 1.00 95.62 109 LEU A O 1
ATOM 874 N N . TYR A 1 110 ? -9.752 -0.868 1.164 1.00 92.50 110 TYR A N 1
ATOM 875 C CA . TYR A 1 110 ? -10.731 -0.888 0.090 1.00 92.50 110 TYR A CA 1
ATOM 876 C C . TYR A 1 110 ? -11.932 -0.029 0.488 1.00 92.50 110 TYR A C 1
ATOM 878 O O . TYR A 1 110 ? -12.634 -0.321 1.451 1.00 92.50 110 TYR A O 1
ATOM 886 N N . ARG A 1 111 ? -12.143 1.089 -0.219 1.00 88.62 111 ARG A N 1
ATOM 887 C CA . ARG A 1 111 ? -13.253 2.040 0.021 1.00 88.62 111 ARG A CA 1
ATOM 888 C C . ARG A 1 111 ? -13.392 2.494 1.489 1.00 88.62 111 ARG A C 1
ATOM 890 O O . ARG A 1 111 ? -14.489 2.734 1.984 1.00 88.62 111 ARG A O 1
ATOM 897 N N . GLY A 1 112 ? -12.256 2.635 2.174 1.00 88.69 112 GLY A N 1
ATOM 898 C CA . GLY A 1 112 ? -12.174 3.066 3.575 1.00 88.69 112 GLY A CA 1
ATOM 899 C C . GLY A 1 112 ? -12.278 1.939 4.607 1.00 88.69 112 GLY A C 1
ATOM 900 O O . GLY A 1 112 ? -12.074 2.200 5.790 1.00 88.69 112 GLY A O 1
ATOM 901 N N . VAL A 1 113 ? -12.536 0.704 4.172 1.00 92.25 113 VAL A N 1
ATOM 902 C CA . VAL A 1 113 ? -12.516 -0.502 5.009 1.00 92.25 113 VAL A CA 1
ATOM 903 C C . VAL A 1 113 ? -11.119 -1.106 4.991 1.00 92.25 113 VAL A C 1
ATOM 905 O O . VAL A 1 113 ? -10.511 -1.221 3.923 1.00 92.25 113 VAL A O 1
ATOM 908 N N . CYS A 1 114 ? -10.597 -1.485 6.155 1.00 94.56 114 CYS A N 1
ATOM 909 C CA . CYS A 1 114 ? -9.350 -2.233 6.229 1.00 94.56 114 CYS A CA 1
ATOM 910 C C . CYS A 1 114 ? -9.596 -3.705 5.893 1.00 94.56 114 CYS A C 1
ATOM 912 O O . CYS A 1 114 ? -10.362 -4.381 6.569 1.00 94.56 114 CYS A O 1
ATOM 914 N N . VAL A 1 115 ? -8.945 -4.189 4.838 1.00 94.00 115 VAL A N 1
ATOM 915 C CA . VAL A 1 115 ? -9.080 -5.567 4.333 1.00 94.00 115 VAL A CA 1
ATOM 916 C C . VAL A 1 115 ? -7.818 -6.405 4.556 1.00 94.00 115 VAL A C 1
ATOM 918 O O . VAL A 1 115 ? -7.809 -7.597 4.287 1.00 94.00 115 VAL A O 1
ATOM 921 N N . GLY A 1 116 ? -6.750 -5.792 5.067 1.00 95.69 116 GLY A N 1
ATOM 922 C CA . GLY A 1 116 ? -5.493 -6.465 5.375 1.00 95.69 116 GLY A CA 1
ATOM 923 C C . GLY A 1 116 ? -4.597 -5.588 6.241 1.00 95.69 116 GLY A C 1
ATOM 924 O O . GLY A 1 116 ? -4.593 -4.363 6.095 1.00 95.69 116 GLY A O 1
ATOM 925 N N . VAL A 1 117 ? -3.833 -6.214 7.132 1.00 97.62 117 VAL A N 1
ATOM 926 C CA . VAL A 1 117 ? -2.834 -5.564 7.985 1.00 97.62 117 VAL A CA 1
ATOM 927 C C . VAL A 1 117 ? -1.572 -6.407 7.931 1.00 97.62 117 VAL A C 1
ATOM 929 O O . VAL A 1 117 ? -1.650 -7.623 8.075 1.00 97.62 117 VAL A O 1
ATOM 932 N N . TYR A 1 118 ? -0.425 -5.766 7.730 1.00 97.62 118 TYR A N 1
ATOM 933 C CA . TYR A 1 118 ? 0.841 -6.464 7.533 1.00 97.62 118 TYR A CA 1
ATOM 934 C C . TYR A 1 118 ? 1.968 -5.733 8.236 1.00 97.62 118 TYR A C 1
ATOM 936 O O . TYR A 1 118 ? 2.059 -4.504 8.159 1.00 97.62 118 TYR A O 1
ATOM 944 N N . LYS A 1 119 ? 2.856 -6.480 8.887 1.00 97.69 119 LYS A N 1
ATOM 945 C CA . LYS A 1 119 ? 4.090 -5.919 9.420 1.00 97.69 119 LYS A CA 1
ATOM 946 C C . LYS A 1 119 ? 5.084 -5.667 8.293 1.00 97.69 119 LYS A C 1
ATOM 948 O O . LYS A 1 119 ? 5.288 -6.502 7.411 1.00 97.69 119 LYS A O 1
ATOM 953 N N . ILE A 1 120 ? 5.728 -4.511 8.340 1.00 97.38 120 ILE A N 1
ATOM 954 C CA . ILE A 1 120 ? 6.817 -4.162 7.440 1.00 97.38 120 ILE A CA 1
ATOM 955 C C . ILE A 1 120 ? 8.121 -4.654 8.070 1.00 97.38 120 ILE A C 1
ATOM 957 O O . ILE A 1 120 ? 8.5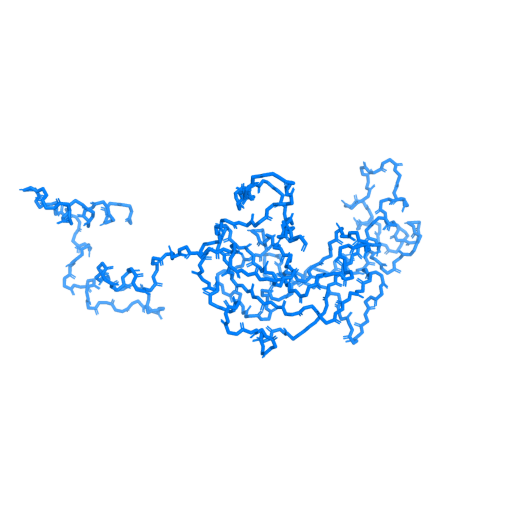93 -4.108 9.063 1.00 97.38 120 ILE A O 1
ATOM 961 N N . GLN A 1 121 ? 8.718 -5.689 7.483 1.00 96.31 121 GLN A N 1
ATOM 962 C CA . GLN A 1 121 ? 10.030 -6.200 7.899 1.00 96.31 121 GLN A CA 1
ATOM 963 C C . GLN A 1 121 ? 11.180 -5.440 7.227 1.00 96.31 121 GLN A C 1
ATOM 965 O O . GLN A 1 121 ? 12.303 -5.420 7.726 1.00 96.31 121 GLN A O 1
ATOM 970 N N . GLY A 1 122 ? 10.899 -4.786 6.102 1.00 95.75 122 GLY A N 1
ATOM 971 C CA . GLY A 1 122 ? 11.829 -3.882 5.449 1.00 95.75 122 GLY A CA 1
ATOM 972 C C . GLY A 1 122 ? 11.345 -3.438 4.078 1.00 95.75 122 GLY A C 1
ATOM 973 O O . GLY A 1 122 ? 10.232 -3.747 3.648 1.00 95.75 122 GLY A O 1
ATOM 974 N N . TRP A 1 123 ? 12.211 -2.696 3.394 1.00 96.81 123 TRP A N 1
ATOM 975 C CA . TRP A 1 123 ? 11.932 -2.087 2.100 1.00 96.81 123 TRP A CA 1
ATOM 976 C C . TRP A 1 123 ? 13.007 -2.453 1.085 1.00 96.81 123 TRP A C 1
ATOM 978 O O . TRP A 1 123 ? 14.190 -2.538 1.416 1.00 96.81 123 TRP A O 1
ATOM 988 N N . LYS A 1 124 ? 12.595 -2.597 -0.170 1.00 96.25 124 LYS A N 1
ATOM 989 C CA . LYS A 1 124 ? 13.480 -2.712 -1.331 1.00 96.25 124 LYS A CA 1
ATOM 990 C C . LYS A 1 124 ? 13.051 -1.711 -2.381 1.00 96.25 124 LYS A C 1
ATOM 992 O O . LYS A 1 124 ? 11.867 -1.375 -2.483 1.00 96.25 124 LYS A O 1
ATOM 997 N N . LYS A 1 125 ? 13.997 -1.210 -3.167 1.00 96.12 125 LYS A N 1
ATOM 998 C CA . LYS A 1 125 ? 13.641 -0.457 -4.367 1.00 96.12 125 LYS A CA 1
ATOM 999 C C . LYS A 1 125 ? 13.140 -1.407 -5.446 1.00 96.12 125 LYS A C 1
ATOM 1001 O O . LYS A 1 125 ? 13.495 -2.578 -5.472 1.00 96.12 125 LYS A O 1
ATOM 1006 N N . ALA A 1 126 ? 12.335 -0.892 -6.365 1.00 95.38 126 ALA A N 1
ATOM 1007 C CA . ALA A 1 126 ? 11.695 -1.690 -7.401 1.00 95.38 126 ALA A CA 1
ATOM 1008 C C . ALA A 1 126 ? 12.717 -2.447 -8.268 1.00 95.38 126 ALA A C 1
ATOM 1010 O O . ALA A 1 126 ? 12.500 -3.608 -8.596 1.00 95.38 126 ALA A O 1
ATOM 1011 N N . TYR A 1 127 ? 13.863 -1.831 -8.580 1.00 95.06 127 TYR A N 1
ATOM 1012 C CA . TYR A 1 127 ? 14.942 -2.492 -9.328 1.00 95.06 127 TYR A CA 1
ATOM 1013 C C . TYR A 1 127 ? 15.719 -3.550 -8.519 1.00 95.06 127 TYR A C 1
ATOM 1015 O O . TYR A 1 127 ? 16.507 -4.283 -9.104 1.00 95.06 127 TYR A O 1
ATOM 1023 N N . GLU A 1 128 ? 15.537 -3.622 -7.197 1.00 95.50 128 GLU A N 1
ATOM 1024 C CA . GLU A 1 128 ? 16.237 -4.549 -6.289 1.00 95.50 128 GLU A CA 1
ATOM 1025 C C . GLU A 1 128 ? 15.439 -5.839 -6.039 1.00 95.50 128 GLU A C 1
ATOM 1027 O O . GLU A 1 128 ? 15.774 -6.600 -5.131 1.00 95.50 128 GLU A O 1
ATOM 1032 N N . HIS A 1 129 ? 14.367 -6.078 -6.803 1.00 93.88 129 HIS A N 1
ATOM 1033 C CA . HIS A 1 129 ? 13.601 -7.317 -6.706 1.00 93.88 129 HIS A CA 1
ATOM 1034 C C . HIS A 1 129 ? 14.452 -8.531 -7.106 1.00 93.88 129 HIS A C 1
ATOM 1036 O O . HIS A 1 129 ? 15.346 -8.451 -7.949 1.00 93.88 129 HIS A O 1
ATOM 1042 N N . SER A 1 130 ? 14.165 -9.670 -6.488 1.00 93.06 130 SER A N 1
ATOM 1043 C CA . SER A 1 130 ? 14.881 -10.932 -6.683 1.00 93.06 130 SER A CA 1
ATOM 1044 C C . SER A 1 130 ? 13.952 -12.116 -6.408 1.00 93.06 130 SER A C 1
ATOM 1046 O O . SER A 1 130 ? 12.779 -11.926 -6.099 1.00 93.06 130 SER A O 1
ATOM 1048 N N . SER A 1 131 ? 14.460 -13.348 -6.488 1.00 90.44 131 SER A N 1
ATOM 1049 C CA . SER A 1 131 ? 13.706 -14.533 -6.056 1.00 90.44 131 SER A CA 1
ATOM 1050 C C . SER A 1 131 ? 13.370 -14.514 -4.559 1.00 90.44 131 SER A C 1
ATOM 1052 O O . SER A 1 131 ? 12.314 -14.996 -4.171 1.00 90.44 131 SER A O 1
ATOM 1054 N N . GLU A 1 132 ? 14.246 -13.942 -3.727 1.00 91.00 132 GLU A N 1
ATOM 1055 C CA . GLU A 1 132 ? 14.021 -13.769 -2.284 1.00 91.00 132 GLU A CA 1
ATOM 1056 C C . GLU A 1 132 ? 13.033 -12.627 -1.998 1.00 91.00 132 GLU A C 1
ATOM 1058 O O . GLU A 1 132 ? 12.180 -12.734 -1.121 1.00 91.00 132 GLU A O 1
ATOM 1063 N N . TYR A 1 133 ? 13.115 -11.540 -2.773 1.00 91.56 133 TYR A N 1
ATOM 1064 C CA . TYR A 1 133 ? 12.230 -10.380 -2.662 1.00 91.56 133 TYR A CA 1
ATOM 1065 C C . TYR A 1 133 ? 11.487 -10.162 -3.983 1.00 91.56 133 TYR A C 1
ATOM 1067 O O . TYR A 1 133 ? 11.855 -9.258 -4.743 1.00 91.56 133 TYR A O 1
ATOM 1075 N N . PRO A 1 134 ? 10.452 -10.969 -4.278 1.00 90.75 134 PRO A N 1
ATOM 1076 C CA . PRO A 1 134 ? 9.764 -10.909 -5.558 1.00 90.75 134 PRO A CA 1
ATOM 1077 C C . PRO A 1 134 ? 9.112 -9.547 -5.781 1.00 90.75 134 PRO A C 1
ATOM 1079 O O . PRO A 1 134 ? 8.664 -8.868 -4.843 1.00 90.75 134 PRO A O 1
ATOM 1082 N N . PHE A 1 135 ? 9.063 -9.146 -7.049 1.00 90.88 135 PHE A N 1
ATOM 1083 C CA . PHE A 1 135 ? 8.387 -7.924 -7.450 1.00 90.88 135 PHE A CA 1
ATOM 1084 C C . PHE A 1 135 ? 6.892 -8.019 -7.096 1.00 90.88 135 PHE A C 1
ATOM 1086 O O . PHE A 1 135 ? 6.305 -9.090 -7.254 1.00 90.88 135 PHE A O 1
ATOM 1093 N N . PRO A 1 136 ? 6.252 -6.943 -6.604 1.00 87.75 136 PRO A N 1
ATOM 1094 C CA . PRO A 1 136 ? 4.819 -6.959 -6.337 1.00 87.75 136 PRO A CA 1
ATOM 1095 C C . PRO A 1 136 ? 4.023 -7.163 -7.629 1.00 87.75 136 PRO A C 1
ATOM 1097 O O . PRO A 1 136 ? 3.875 -6.246 -8.435 1.00 87.75 136 PRO A O 1
ATOM 1100 N N . THR A 1 137 ? 3.507 -8.366 -7.832 1.00 79.81 137 THR A N 1
ATOM 1101 C CA . THR A 1 137 ? 2.644 -8.701 -8.960 1.00 79.81 137 THR A CA 1
ATOM 1102 C C . THR A 1 137 ? 1.201 -8.363 -8.620 1.00 79.81 137 THR A C 1
ATOM 1104 O O . THR A 1 137 ? 0.655 -8.826 -7.623 1.00 79.81 137 THR A O 1
ATOM 1107 N N . ARG A 1 138 ? 0.564 -7.536 -9.449 1.00 70.75 138 ARG A N 1
ATOM 1108 C CA . ARG A 1 138 ? -0.866 -7.234 -9.320 1.00 70.75 138 ARG A CA 1
ATOM 1109 C C . ARG A 1 138 ? -1.657 -8.106 -10.281 1.00 70.75 138 ARG A C 1
ATOM 1111 O O . ARG A 1 138 ? -1.220 -8.336 -11.410 1.00 70.75 138 ARG A O 1
ATOM 1118 N N . LYS A 1 139 ? -2.829 -8.560 -9.840 1.00 67.56 139 LYS A N 1
ATOM 1119 C CA . LYS A 1 139 ? -3.829 -9.138 -10.736 1.00 67.56 139 LYS A CA 1
ATOM 1120 C C . LYS A 1 139 ? -4.617 -7.991 -11.365 1.00 67.56 139 LYS A C 1
ATOM 1122 O O . LYS A 1 139 ? -5.340 -7.284 -10.671 1.00 67.56 139 LYS A O 1
ATOM 1127 N N . GLU A 1 140 ? -4.489 -7.804 -12.673 1.00 62.53 140 GLU A N 1
ATOM 1128 C CA . GLU A 1 140 ? -5.330 -6.881 -13.437 1.00 62.53 140 GLU A CA 1
ATOM 1129 C C . GLU A 1 140 ? -6.233 -7.705 -14.362 1.00 62.53 140 GLU A C 1
ATOM 1131 O O . GLU A 1 140 ? -5.762 -8.468 -15.207 1.00 62.53 140 GLU A O 1
ATOM 1136 N N . GLY A 1 141 ? -7.550 -7.653 -14.131 1.00 59.47 141 GLY A N 1
ATOM 1137 C CA . GLY A 1 141 ? -8.515 -8.475 -14.873 1.00 59.47 141 GLY A CA 1
ATOM 1138 C C . GLY A 1 141 ? -8.267 -9.990 -14.766 1.00 59.47 141 GLY A C 1
ATOM 1139 O O . GLY A 1 141 ? -8.491 -10.715 -15.733 1.00 59.47 141 GLY A O 1
ATOM 1140 N N . GLY A 1 142 ? -7.751 -10.466 -13.626 1.00 57.78 142 GLY A N 1
ATOM 1141 C CA . GLY A 1 142 ? -7.452 -11.884 -13.383 1.00 57.78 142 GLY A CA 1
ATOM 1142 C C . GLY A 1 142 ? -6.134 -12.392 -13.983 1.00 57.78 142 GLY A C 1
ATOM 1143 O O . GLY A 1 142 ? -5.845 -13.583 -13.882 1.00 57.78 142 GLY A O 1
ATOM 1144 N N . LYS A 1 143 ? -5.314 -11.521 -14.591 1.00 61.62 143 LYS A N 1
ATOM 1145 C CA . LYS A 1 143 ? -3.975 -11.862 -15.104 1.00 61.62 143 LYS A CA 1
ATOM 1146 C C . LYS A 1 143 ? -2.886 -11.158 -14.303 1.00 61.62 143 LYS A C 1
ATOM 1148 O O . LYS A 1 143 ? -3.073 -10.029 -13.864 1.00 61.62 143 LYS A O 1
ATOM 1153 N N . ILE A 1 144 ? -1.747 -11.828 -14.134 1.00 69.75 144 ILE A N 1
ATOM 1154 C CA . ILE A 1 144 ? -0.561 -11.235 -13.508 1.00 69.75 144 ILE A CA 1
ATOM 1155 C C . ILE A 1 144 ? 0.033 -10.199 -14.469 1.00 69.75 144 ILE A C 1
ATOM 1157 O O . ILE A 1 144 ? 0.466 -10.557 -15.564 1.00 69.75 144 ILE A O 1
ATOM 1161 N N . GLU A 1 145 ? 0.069 -8.932 -14.058 1.00 75.25 145 GLU A N 1
ATOM 1162 C CA . GLU A 1 145 ? 0.726 -7.865 -14.820 1.00 75.25 145 GLU A CA 1
ATOM 1163 C C . GLU A 1 145 ? 2.246 -7.905 -14.567 1.00 75.25 145 GLU A C 1
ATOM 1165 O O . GLU A 1 145 ? 2.716 -7.576 -13.478 1.00 75.25 145 GLU A O 1
ATOM 1170 N N . THR A 1 146 ? 3.030 -8.310 -15.572 1.00 81.94 146 THR A N 1
ATOM 1171 C CA . THR A 1 146 ? 4.502 -8.454 -15.473 1.00 81.94 146 THR A CA 1
ATOM 1172 C C . THR A 1 146 ? 5.274 -7.274 -16.060 1.00 81.94 146 THR A C 1
ATOM 1174 O O . THR A 1 146 ? 6.496 -7.195 -15.938 1.00 81.94 146 THR A O 1
ATOM 1177 N N . SER A 1 147 ? 4.584 -6.341 -16.716 1.00 86.69 147 SER A N 1
ATOM 1178 C CA . SER A 1 147 ? 5.237 -5.263 -17.458 1.00 86.69 147 SER A CA 1
ATOM 1179 C C . SER A 1 147 ? 6.047 -4.334 -16.553 1.00 86.69 147 SER A C 1
ATOM 1181 O O . SER A 1 147 ? 7.143 -3.914 -16.918 1.00 86.69 147 SER A O 1
ATOM 1183 N N . GLU A 1 148 ? 5.540 -4.062 -15.350 1.00 89.12 148 GLU A N 1
ATOM 1184 C CA . GLU A 1 148 ? 6.213 -3.225 -14.364 1.00 89.12 148 GLU A CA 1
ATOM 1185 C C . GLU A 1 148 ? 7.533 -3.851 -13.908 1.00 89.12 148 GLU A C 1
ATOM 1187 O O . GLU A 1 148 ? 8.553 -3.162 -13.850 1.00 89.12 148 GLU A O 1
ATOM 1192 N N . GLU A 1 149 ? 7.525 -5.164 -13.662 1.00 91.75 149 GLU A N 1
ATOM 1193 C CA . GLU A 1 149 ? 8.714 -5.937 -13.310 1.00 91.75 149 GLU A CA 1
ATOM 1194 C C . GLU A 1 149 ? 9.758 -5.869 -14.433 1.00 91.75 149 GLU A C 1
ATOM 1196 O O . GLU A 1 149 ? 10.937 -5.625 -14.175 1.00 91.75 149 GLU A O 1
ATOM 1201 N N . THR A 1 150 ? 9.337 -6.029 -15.693 1.00 92.38 150 THR A N 1
ATOM 1202 C CA . THR A 1 150 ? 10.230 -5.901 -16.852 1.00 92.38 150 THR A CA 1
ATOM 1203 C C . THR A 1 150 ? 10.828 -4.500 -16.944 1.00 92.38 150 THR A C 1
ATOM 1205 O O . THR A 1 150 ? 12.041 -4.376 -17.090 1.00 92.38 150 THR A O 1
ATOM 1208 N N . ILE A 1 151 ? 10.017 -3.444 -16.809 1.00 93.31 151 ILE A N 1
ATOM 1209 C CA . ILE A 1 151 ? 10.47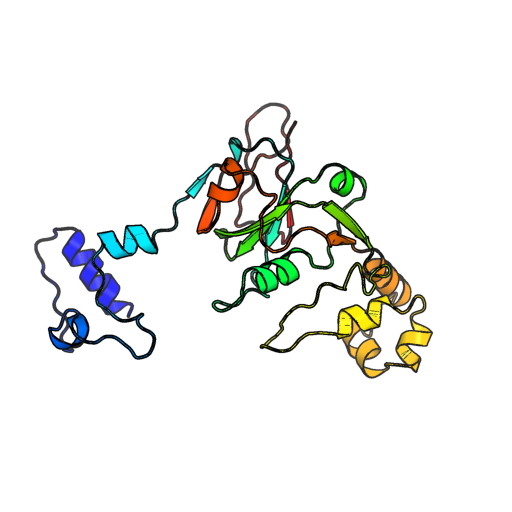0 -2.047 -16.917 1.00 93.31 151 ILE A CA 1
ATOM 1210 C C . ILE A 1 151 ? 11.599 -1.758 -15.926 1.00 93.31 151 ILE A C 1
ATOM 1212 O O . ILE A 1 151 ? 12.613 -1.171 -16.301 1.00 93.31 151 ILE A O 1
ATOM 1216 N N . VAL A 1 152 ? 11.452 -2.160 -14.661 1.00 94.06 152 VAL A N 1
ATOM 1217 C CA . VAL A 1 152 ? 12.404 -1.758 -13.613 1.00 94.06 152 VAL A CA 1
ATOM 1218 C C . VAL A 1 152 ? 13.769 -2.453 -13.710 1.00 94.06 152 VAL A C 1
ATOM 1220 O O . VAL A 1 152 ? 14.734 -1.960 -13.114 1.00 94.06 152 VAL A O 1
ATOM 1223 N N . LYS A 1 153 ? 13.867 -3.553 -14.476 1.00 94.06 153 LYS A N 1
ATOM 1224 C CA . LYS A 1 153 ? 15.128 -4.268 -14.757 1.00 94.06 153 LYS A CA 1
ATOM 1225 C C . LYS A 1 153 ? 16.092 -3.429 -15.599 1.00 94.06 153 LYS A C 1
ATOM 1227 O O . LYS A 1 153 ? 17.303 -3.557 -15.447 1.00 94.06 153 LYS A O 1
ATOM 1232 N N . TYR A 1 154 ? 15.574 -2.532 -16.433 1.00 96.12 154 TYR A N 1
ATOM 1233 C CA . TYR A 1 154 ? 16.383 -1.674 -17.295 1.00 96.12 154 TYR A CA 1
ATOM 1234 C C . TYR A 1 154 ? 16.856 -0.432 -16.549 1.00 96.12 154 TYR A C 1
ATOM 1236 O O . TYR A 1 154 ? 16.052 0.251 -15.928 1.00 96.12 154 TYR A O 1
ATOM 1244 N N . SER A 1 155 ? 18.147 -0.099 -16.624 1.00 96.31 155 SER A N 1
ATOM 1245 C CA . SER A 1 155 ? 18.681 1.179 -16.122 1.00 96.31 155 SER A CA 1
ATOM 1246 C C . SER A 1 155 ? 18.716 2.280 -17.178 1.00 96.31 155 SER A C 1
ATOM 1248 O O . SER A 1 155 ? 18.783 3.453 -16.821 1.00 96.31 155 SER A O 1
ATOM 1250 N N . ASN A 1 156 ? 18.679 1.913 -18.457 1.00 96.94 156 ASN A N 1
ATOM 1251 C CA . ASN A 1 156 ? 18.740 2.821 -19.593 1.00 96.94 156 ASN A CA 1
ATOM 1252 C C . ASN A 1 156 ? 17.487 2.647 -20.454 1.00 96.94 156 ASN A C 1
ATOM 1254 O O . ASN A 1 156 ? 17.097 1.529 -20.797 1.00 96.94 156 ASN A O 1
ATOM 1258 N N . ILE A 1 157 ? 16.854 3.763 -20.791 1.00 96.50 157 ILE A N 1
ATOM 1259 C CA . ILE A 1 157 ? 15.620 3.780 -21.559 1.00 96.50 157 ILE A CA 1
ATOM 1260 C C . ILE A 1 157 ? 15.809 3.307 -23.006 1.00 96.50 157 ILE A C 1
ATOM 1262 O O . ILE A 1 157 ? 14.897 2.694 -23.559 1.00 96.50 157 ILE A O 1
ATOM 1266 N N . GLU A 1 158 ? 16.977 3.534 -23.612 1.00 97.00 158 GLU A N 1
ATOM 1267 C CA . GLU A 1 158 ? 17.230 3.104 -24.993 1.00 97.00 158 GLU A CA 1
ATOM 1268 C C . GLU A 1 158 ? 17.335 1.578 -25.103 1.00 97.00 158 GLU A C 1
ATOM 1270 O O . GLU A 1 158 ? 16.845 1.000 -26.073 1.00 97.00 158 GLU A O 1
ATOM 1275 N N . ASP A 1 159 ? 17.869 0.912 -24.074 1.00 97.56 159 ASP A N 1
ATOM 1276 C CA . ASP A 1 159 ? 17.910 -0.552 -24.007 1.00 97.56 159 ASP A CA 1
ATOM 1277 C C . ASP A 1 159 ? 16.488 -1.127 -23.881 1.00 97.56 159 ASP A C 1
ATOM 1279 O O . ASP A 1 159 ? 16.112 -2.027 -24.631 1.00 97.56 159 ASP A O 1
ATOM 1283 N N . LEU A 1 160 ? 15.644 -0.537 -23.018 1.00 96.50 160 LEU A N 1
ATOM 1284 C CA . LEU A 1 160 ? 14.233 -0.930 -22.897 1.00 96.50 160 LEU A CA 1
ATOM 1285 C C . LEU A 1 160 ? 13.481 -0.741 -24.221 1.00 96.50 160 LEU A C 1
ATOM 1287 O O . LEU A 1 160 ? 12.674 -1.582 -24.605 1.00 96.50 160 LEU A O 1
ATOM 1291 N N . LYS A 1 161 ? 13.730 0.368 -24.919 1.00 96.56 161 LYS A N 1
ATOM 1292 C CA . LYS A 1 161 ? 13.101 0.680 -26.207 1.00 96.56 161 LYS A CA 1
ATOM 1293 C C . LYS A 1 161 ? 13.527 -0.286 -27.309 1.00 96.56 161 LYS A C 1
ATOM 1295 O O . LYS A 1 161 ? 12.708 -0.613 -28.165 1.00 96.56 161 LYS A O 1
ATOM 1300 N N . LYS A 1 162 ? 14.786 -0.724 -27.295 1.00 97.06 162 LYS A N 1
ATOM 1301 C CA . LYS A 1 162 ? 15.318 -1.708 -28.240 1.00 97.06 162 LYS A CA 1
ATOM 1302 C C . LYS A 1 162 ? 14.712 -3.091 -28.008 1.00 97.06 162 LYS A C 1
ATOM 1304 O O . LYS A 1 162 ? 14.267 -3.715 -28.967 1.00 97.06 162 LYS A O 1
ATOM 1309 N N . ASP A 1 163 ? 14.682 -3.544 -26.758 1.00 97.06 163 ASP A N 1
ATOM 1310 C CA . ASP A 1 163 ? 14.261 -4.905 -26.417 1.00 97.06 163 ASP A CA 1
ATOM 1311 C C . ASP A 1 163 ? 12.729 -5.046 -26.351 1.00 97.06 163 ASP A C 1
ATOM 1313 O O . ASP A 1 163 ? 12.177 -6.073 -26.746 1.00 97.06 163 ASP A O 1
ATOM 1317 N N . TYR A 1 164 ? 12.028 -4.001 -25.891 1.00 96.00 164 TYR A N 1
ATOM 1318 C CA . TYR A 1 164 ? 10.572 -3.967 -25.708 1.00 96.00 164 TYR A CA 1
ATOM 1319 C C . TYR A 1 164 ? 9.943 -2.673 -26.267 1.00 96.00 164 TYR A C 1
ATOM 1321 O O . TYR A 1 164 ? 9.388 -1.863 -25.511 1.00 96.00 164 TYR A O 1
ATOM 1329 N N . PRO A 1 165 ? 9.958 -2.466 -27.598 1.00 95.38 165 PRO A N 1
ATOM 1330 C CA . PRO A 1 165 ? 9.486 -1.227 -28.226 1.00 95.38 165 PRO A CA 1
ATOM 1331 C C . PRO A 1 165 ? 8.011 -0.914 -27.938 1.00 95.38 165 PRO A C 1
ATOM 1333 O O . PRO A 1 165 ? 7.663 0.241 -27.689 1.00 95.38 165 PRO A O 1
ATOM 1336 N N . GLU A 1 166 ? 7.144 -1.930 -27.903 1.00 94.69 166 GLU A N 1
ATOM 1337 C CA . GLU A 1 166 ? 5.718 -1.750 -27.592 1.00 94.69 166 GLU A CA 1
ATOM 1338 C C . GLU A 1 166 ? 5.490 -1.337 -26.133 1.00 94.69 166 GLU A C 1
ATOM 1340 O O . GLU A 1 166 ? 4.656 -0.475 -25.846 1.00 94.69 166 GLU A O 1
ATOM 1345 N N . LEU A 1 167 ? 6.275 -1.890 -25.202 1.00 92.88 167 LEU A N 1
ATOM 1346 C CA . LEU A 1 167 ? 6.198 -1.524 -23.789 1.00 92.88 167 LEU A CA 1
ATOM 1347 C C . LEU A 1 167 ? 6.718 -0.104 -23.560 1.00 92.88 167 LEU A C 1
ATOM 1349 O O . LEU A 1 167 ? 6.084 0.682 -22.854 1.00 92.88 167 LEU A O 1
ATOM 1353 N N . TYR A 1 168 ? 7.828 0.251 -24.212 1.00 94.69 168 TYR A N 1
ATOM 1354 C CA . TYR A 1 168 ? 8.333 1.619 -24.221 1.00 94.69 168 TYR A CA 1
ATOM 1355 C C . TYR A 1 168 ? 7.269 2.594 -24.736 1.00 94.69 168 TYR A C 1
ATOM 1357 O O . TYR A 1 168 ? 6.975 3.595 -24.081 1.00 94.69 168 TYR A O 1
ATOM 1365 N N . LYS A 1 169 ? 6.648 2.284 -25.880 1.00 94.81 169 LYS A N 1
ATOM 1366 C CA . LYS A 1 169 ? 5.602 3.120 -26.474 1.00 94.81 169 LYS A CA 1
ATOM 1367 C C . LYS A 1 169 ? 4.417 3.278 -25.523 1.00 94.81 169 LYS A C 1
ATOM 1369 O O . LYS A 1 169 ? 3.971 4.396 -25.311 1.00 94.81 169 LYS A O 1
ATOM 1374 N N . ARG A 1 170 ? 3.949 2.199 -24.893 1.00 93.38 170 ARG A N 1
ATOM 1375 C CA . ARG A 1 170 ? 2.830 2.244 -23.937 1.00 93.38 170 ARG A CA 1
ATOM 1376 C C . ARG A 1 170 ? 3.130 3.103 -22.705 1.00 93.38 170 ARG A C 1
ATOM 1378 O O . ARG A 1 170 ? 2.262 3.848 -22.262 1.00 93.38 170 ARG A O 1
ATOM 1385 N N . SER A 1 171 ? 4.332 2.985 -22.144 1.00 91.38 171 SER A N 1
ATOM 1386 C CA . SER A 1 171 ? 4.645 3.536 -20.817 1.00 91.38 171 SER A CA 1
ATOM 1387 C C . SER A 1 171 ? 5.392 4.873 -20.840 1.00 91.38 171 SER A C 1
ATOM 1389 O O . SER A 1 171 ? 5.338 5.611 -19.857 1.00 91.38 171 SER A O 1
ATOM 1391 N N . PHE A 1 172 ? 6.082 5.205 -21.935 1.00 94.62 172 PHE A N 1
ATOM 1392 C CA . PHE A 1 172 ? 7.005 6.344 -21.990 1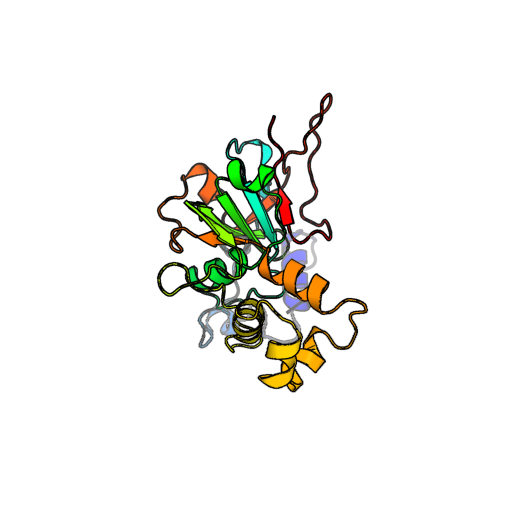.00 94.62 172 PHE A CA 1
ATOM 1393 C C . PHE A 1 172 ? 6.831 7.258 -23.213 1.00 94.62 172 PHE A C 1
ATOM 1395 O O . PHE A 1 172 ? 7.462 8.313 -23.234 1.00 94.62 172 PHE A O 1
ATOM 1402 N N . SER A 1 173 ? 5.965 6.946 -24.193 1.00 89.31 173 SER A N 1
ATOM 1403 C CA . SER A 1 173 ? 5.818 7.772 -25.413 1.00 89.31 173 SER A CA 1
ATOM 1404 C C . SER A 1 173 ? 5.425 9.222 -25.140 1.00 89.31 173 SER A C 1
ATOM 1406 O O . SER A 1 173 ? 5.807 10.115 -25.888 1.00 89.31 173 SER A O 1
ATOM 1408 N N . ASN A 1 174 ? 4.658 9.450 -24.072 1.00 92.12 174 ASN A N 1
ATOM 1409 C CA . ASN A 1 174 ? 4.141 10.769 -23.706 1.00 92.12 174 ASN A CA 1
ATOM 1410 C C . ASN A 1 174 ? 5.061 11.512 -22.722 1.00 92.12 174 ASN A C 1
ATOM 1412 O O . ASN A 1 174 ? 4.718 12.593 -22.250 1.00 92.12 174 ASN A O 1
ATOM 1416 N N . SER A 1 175 ? 6.202 10.923 -22.354 1.00 92.88 175 SER A N 1
ATOM 1417 C CA . SER A 1 175 ? 7.143 11.511 -21.405 1.00 92.88 175 SER A CA 1
ATOM 1418 C C . SER A 1 175 ? 8.161 12.383 -22.136 1.00 92.88 175 SER A C 1
ATOM 1420 O O . SER A 1 175 ? 8.929 11.876 -22.943 1.00 92.88 175 SER A O 1
ATOM 1422 N N . GLU A 1 176 ? 8.255 13.661 -21.766 1.00 93.94 176 GLU A N 1
ATOM 1423 C CA . GLU A 1 176 ? 9.297 14.579 -22.262 1.00 93.94 176 GLU A CA 1
ATOM 1424 C C . GLU A 1 176 ? 10.715 14.106 -21.887 1.00 93.94 176 GLU A C 1
ATOM 1426 O O . GLU A 1 176 ? 11.647 14.220 -22.677 1.00 93.94 176 GLU A O 1
ATOM 1431 N N . PHE A 1 177 ? 10.869 13.490 -20.704 1.00 96.25 177 PHE A N 1
ATOM 1432 C CA . PHE A 1 177 ? 12.147 12.955 -20.210 1.00 96.25 177 PHE A CA 1
ATOM 1433 C C . PHE A 1 177 ? 12.045 11.460 -19.853 1.00 96.25 177 PHE A C 1
ATOM 1435 O O . PHE A 1 177 ? 11.988 11.116 -18.667 1.00 96.25 177 PHE A O 1
ATOM 1442 N N . PRO A 1 178 ? 12.001 10.546 -20.844 1.00 96.00 178 PRO A N 1
ATOM 1443 C CA . PRO A 1 178 ? 11.780 9.113 -20.622 1.00 96.00 178 PRO A CA 1
ATOM 1444 C C . PRO A 1 178 ? 12.744 8.467 -19.617 1.00 96.00 178 PRO A C 1
ATOM 1446 O O . PRO A 1 178 ? 12.299 7.754 -18.720 1.00 96.00 178 PRO A O 1
ATOM 1449 N N . GLN A 1 179 ? 14.042 8.789 -19.689 1.00 97.00 179 GLN A N 1
ATOM 1450 C CA . GLN A 1 179 ? 15.046 8.279 -18.746 1.00 97.00 179 GLN A CA 1
ATOM 1451 C C . GLN A 1 179 ? 14.741 8.685 -17.295 1.00 97.00 179 GLN A C 1
ATOM 1453 O O . GLN A 1 179 ? 14.740 7.851 -16.397 1.00 97.00 179 GLN A O 1
ATOM 1458 N N . LYS A 1 180 ? 14.385 9.953 -17.058 1.00 96.44 180 LYS A N 1
ATOM 1459 C CA . LYS A 1 180 ? 14.025 10.444 -15.718 1.00 96.44 180 LYS A CA 1
ATOM 1460 C C . LYS A 1 180 ? 12.754 9.772 -15.191 1.00 96.44 180 LYS A C 1
ATOM 1462 O O . LYS A 1 180 ? 12.642 9.499 -13.994 1.00 96.44 180 LYS A O 1
ATOM 1467 N N . SER A 1 181 ? 11.793 9.506 -16.074 1.00 95.06 181 SER A N 1
ATOM 1468 C CA . SER A 1 181 ? 10.575 8.760 -15.743 1.00 95.06 181 SER A CA 1
ATOM 1469 C C . SER A 1 181 ? 10.887 7.316 -15.345 1.00 95.06 181 SER A C 1
ATOM 1471 O O . SER A 1 181 ? 10.349 6.843 -14.339 1.00 95.06 181 SER A O 1
ATOM 1473 N N . LEU A 1 182 ? 11.795 6.652 -16.070 1.00 95.94 182 LEU A N 1
ATOM 1474 C CA . LEU A 1 182 ? 12.298 5.319 -15.741 1.00 95.94 182 LEU A CA 1
ATOM 1475 C C . LEU A 1 182 ? 13.003 5.323 -14.382 1.00 95.94 182 LEU A C 1
ATOM 1477 O O . LEU A 1 18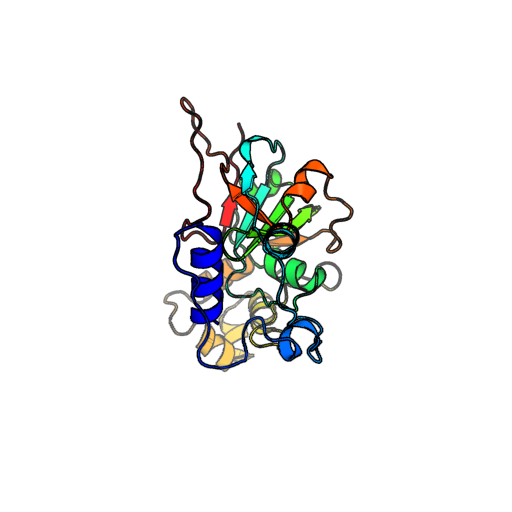2 ? 12.633 4.547 -13.503 1.00 95.94 182 LEU A O 1
ATOM 1481 N N . ASP A 1 183 ? 13.935 6.246 -14.152 1.00 96.00 183 ASP A N 1
ATOM 1482 C CA . ASP A 1 183 ? 14.654 6.354 -12.878 1.00 96.00 183 ASP A CA 1
ATOM 1483 C C . ASP A 1 183 ? 13.703 6.575 -11.700 1.00 96.00 183 ASP A C 1
ATOM 1485 O O . ASP A 1 183 ? 13.855 5.956 -10.643 1.00 96.00 183 ASP A O 1
ATOM 1489 N N . LYS A 1 184 ? 12.674 7.412 -11.880 1.00 93.88 184 LYS A N 1
ATOM 1490 C CA . LYS A 1 184 ? 11.636 7.620 -10.865 1.00 93.88 184 LYS A CA 1
ATOM 1491 C C . LYS A 1 184 ? 10.874 6.332 -10.570 1.00 93.88 184 LYS A C 1
ATOM 1493 O O . LYS A 1 184 ? 10.576 6.076 -9.410 1.00 93.88 184 LYS A O 1
ATOM 1498 N N . TRP A 1 185 ? 10.541 5.545 -11.589 1.00 91.88 185 TRP A N 1
ATOM 1499 C CA . TRP A 1 185 ? 9.874 4.252 -11.432 1.00 91.88 185 TRP A CA 1
ATOM 1500 C C . TRP A 1 185 ? 10.748 3.238 -10.697 1.00 91.88 185 TRP A C 1
ATOM 1502 O O . TRP A 1 185 ? 10.318 2.679 -9.692 1.00 91.88 185 TRP A O 1
ATOM 1512 N N . ARG A 1 186 ? 11.997 3.076 -11.140 1.00 95.56 186 ARG A N 1
ATOM 1513 C CA . ARG A 1 186 ? 12.982 2.163 -10.546 1.00 95.56 186 ARG A CA 1
ATOM 1514 C C . ARG A 1 186 ? 13.227 2.445 -9.067 1.00 95.56 186 ARG A C 1
ATOM 1516 O O . ARG A 1 186 ? 13.377 1.514 -8.282 1.00 95.56 186 ARG A O 1
ATOM 1523 N N . ASN A 1 187 ? 13.266 3.721 -8.682 1.00 95.06 187 ASN A N 1
ATOM 1524 C CA . ASN A 1 187 ? 13.567 4.137 -7.310 1.00 95.06 187 ASN A CA 1
ATOM 1525 C C . ASN A 1 187 ? 12.364 4.140 -6.358 1.00 95.06 187 ASN A C 1
ATOM 1527 O O . ASN A 1 187 ? 12.538 4.418 -5.170 1.00 95.06 187 ASN A O 1
ATOM 1531 N N . ARG A 1 188 ? 11.156 3.816 -6.831 1.00 94.88 188 ARG A N 1
ATOM 1532 C CA . ARG A 1 188 ? 10.036 3.521 -5.930 1.00 94.88 188 ARG A CA 1
ATOM 1533 C C . ARG A 1 188 ? 10.363 2.300 -5.077 1.00 94.88 188 ARG A C 1
ATOM 1535 O O . ARG A 1 188 ? 11.226 1.502 -5.431 1.00 94.88 188 ARG A O 1
ATOM 1542 N N . SER A 1 189 ? 9.696 2.163 -3.942 1.00 95.19 189 SER A N 1
ATOM 1543 C CA . SER A 1 189 ? 9.963 1.098 -2.982 1.00 95.19 189 SER A CA 1
ATOM 1544 C C . SER A 1 189 ? 8.732 0.238 -2.748 1.00 95.19 189 SER A C 1
ATOM 1546 O O . SER A 1 189 ? 7.614 0.745 -2.708 1.00 95.19 189 SER A O 1
ATOM 1548 N N . PHE A 1 190 ? 8.964 -1.052 -2.560 1.00 95.75 190 PHE A N 1
ATOM 1549 C CA . PHE A 1 190 ? 7.985 -2.008 -2.062 1.00 95.75 190 PHE A CA 1
ATOM 1550 C C . PHE A 1 190 ? 8.467 -2.537 -0.712 1.00 95.75 190 PHE A C 1
ATOM 1552 O O . PHE A 1 190 ? 9.672 -2.533 -0.436 1.00 95.75 190 PHE A O 1
ATOM 1559 N N . PHE A 1 191 ? 7.539 -2.955 0.142 1.00 96.31 191 PHE A N 1
ATOM 1560 C CA . PHE A 1 191 ? 7.892 -3.569 1.420 1.00 96.31 191 PHE A CA 1
ATOM 1561 C C . PHE A 1 191 ? 7.808 -5.094 1.344 1.00 96.31 191 PHE A C 1
ATOM 1563 O O . PHE A 1 191 ? 7.191 -5.652 0.437 1.00 96.31 191 PHE A O 1
ATOM 1570 N N . TYR A 1 192 ? 8.436 -5.770 2.302 1.00 95.12 192 TYR A N 1
ATOM 1571 C CA . TYR A 1 192 ? 8.304 -7.211 2.509 1.00 95.12 192 TYR A CA 1
ATOM 1572 C C . TYR A 1 192 ? 7.962 -7.523 3.971 1.00 95.12 192 TYR A C 1
ATOM 1574 O O . TYR A 1 192 ? 8.123 -6.677 4.852 1.00 95.12 192 TYR A O 1
ATOM 1582 N N . GLY A 1 193 ? 7.433 -8.721 4.203 1.00 93.75 193 GLY A N 1
ATOM 1583 C CA . GLY A 1 193 ? 6.851 -9.162 5.467 1.00 93.75 193 GLY A CA 1
ATOM 1584 C C . GLY A 1 193 ? 6.072 -10.463 5.289 1.00 93.75 193 GLY A C 1
ATOM 1585 O O . GLY A 1 193 ? 5.995 -10.974 4.170 1.00 93.75 193 GLY A O 1
ATOM 1586 N N . ASN A 1 194 ? 5.472 -10.970 6.361 1.00 94.06 194 ASN A N 1
ATOM 1587 C CA . ASN A 1 194 ? 4.628 -12.158 6.286 1.00 94.06 194 ASN A CA 1
ATOM 1588 C C . ASN A 1 194 ? 3.257 -11.793 5.694 1.00 94.06 194 ASN A C 1
ATOM 1590 O O . ASN A 1 194 ? 2.629 -10.819 6.112 1.00 94.06 194 ASN A O 1
ATOM 1594 N N . TRP A 1 195 ? 2.787 -12.568 4.715 1.00 93.25 195 TRP A N 1
ATOM 1595 C CA . TRP A 1 195 ? 1.485 -12.339 4.079 1.00 93.25 195 TRP A CA 1
ATOM 1596 C C . TRP A 1 195 ? 0.313 -12.828 4.936 1.00 93.25 195 TRP A C 1
ATOM 1598 O O . TRP A 1 195 ? -0.812 -12.395 4.730 1.00 93.25 195 TRP A O 1
ATOM 1608 N N . ASP A 1 196 ? 0.555 -13.714 5.900 1.00 91.56 196 ASP A N 1
ATOM 1609 C CA . ASP A 1 196 ? -0.482 -14.323 6.741 1.00 91.56 196 ASP A CA 1
ATOM 1610 C C . ASP A 1 196 ? -0.920 -13.433 7.920 1.00 91.56 196 ASP A C 1
ATOM 1612 O O . ASP A 1 196 ? -1.868 -13.765 8.631 1.00 91.56 196 ASP A O 1
ATOM 1616 N N . GLY A 1 197 ? -0.240 -12.302 8.136 1.00 88.38 197 GLY A N 1
ATOM 1617 C CA . GLY A 1 197 ? -0.508 -11.384 9.244 1.00 88.38 197 GLY A CA 1
ATOM 1618 C C . GLY A 1 197 ? -0.159 -11.947 10.627 1.00 88.38 197 GLY A C 1
ATOM 1619 O O . GLY A 1 197 ? -0.555 -11.361 11.634 1.00 88.38 197 GLY A O 1
ATOM 1620 N N . SER A 1 198 ? 0.586 -13.055 10.704 1.00 91.25 198 SER A N 1
ATOM 1621 C CA . SER A 1 198 ? 0.968 -13.727 11.959 1.00 91.25 198 SER A CA 1
ATOM 1622 C C . SER A 1 198 ? 1.747 -12.839 12.935 1.00 91.25 198 SER A C 1
ATOM 1624 O O . SER A 1 198 ? 1.733 -13.068 14.143 1.00 91.25 198 SER A O 1
ATOM 1626 N N . ASP A 1 199 ? 2.421 -11.814 12.419 1.00 94.69 199 ASP A N 1
ATOM 1627 C CA . ASP A 1 199 ? 3.242 -10.868 13.165 1.00 94.69 199 ASP A CA 1
ATOM 1628 C C . ASP A 1 199 ? 2.525 -9.541 13.477 1.00 94.69 199 ASP A C 1
ATOM 1630 O O . ASP A 1 199 ? 3.158 -8.589 13.949 1.00 94.69 199 ASP A O 1
ATOM 1634 N N . VAL A 1 200 ? 1.204 -9.481 13.264 1.00 95.94 200 VAL A N 1
ATOM 1635 C CA . VAL A 1 200 ? 0.357 -8.329 13.589 1.00 95.94 200 VAL A CA 1
ATOM 1636 C C . VAL A 1 200 ? -0.216 -8.467 15.005 1.00 95.94 200 VAL A C 1
ATOM 1638 O O . VAL A 1 200 ? -0.865 -9.466 15.324 1.00 95.94 200 VAL A O 1
ATOM 1641 N N . PRO A 1 201 ? -0.039 -7.461 15.879 1.00 96.31 201 PRO A N 1
ATOM 1642 C CA . PRO A 1 201 ? -0.568 -7.512 17.233 1.00 96.31 201 PRO A CA 1
ATOM 1643 C C . PRO A 1 201 ? -2.101 -7.423 17.246 1.00 96.31 201 PRO A C 1
ATOM 1645 O O . PRO A 1 201 ? -2.722 -6.748 16.420 1.00 96.31 201 PRO A O 1
ATOM 1648 N N . GLN A 1 202 ? -2.720 -8.084 18.228 1.00 94.31 202 GLN A N 1
ATOM 1649 C CA . GLN A 1 202 ? -4.172 -8.274 18.286 1.00 94.31 202 GLN A CA 1
ATOM 1650 C C . GLN A 1 202 ? -4.961 -6.957 18.258 1.00 94.31 202 GLN A C 1
ATOM 1652 O O . GLN A 1 202 ? -5.999 -6.888 17.605 1.00 94.31 202 GLN A O 1
ATOM 1657 N N . HIS A 1 203 ? -4.484 -5.903 18.931 1.00 95.00 203 HIS A N 1
ATOM 1658 C CA . HIS A 1 203 ? -5.177 -4.608 18.958 1.00 95.00 203 HIS A CA 1
ATOM 1659 C C . HIS A 1 203 ? -5.202 -3.923 17.589 1.00 95.00 203 HIS A C 1
ATOM 1661 O O . HIS A 1 203 ? -6.157 -3.214 17.290 1.00 95.00 203 HIS A O 1
ATOM 1667 N N . LEU A 1 204 ? -4.195 -4.162 16.742 1.00 95.62 204 LEU A N 1
ATOM 1668 C CA . LEU A 1 204 ? -4.173 -3.652 15.376 1.00 95.62 204 LEU A CA 1
ATOM 1669 C C . LEU A 1 204 ? -5.011 -4.540 14.447 1.00 95.62 204 LEU A C 1
ATOM 1671 O O . LEU A 1 204 ? -5.771 -4.024 13.634 1.00 95.62 204 LEU A O 1
ATOM 1675 N N . ALA A 1 205 ? -4.960 -5.865 14.614 1.00 94.19 205 ALA A N 1
ATOM 1676 C CA . ALA A 1 205 ? -5.771 -6.809 13.837 1.00 94.19 205 ALA A CA 1
ATOM 1677 C C . ALA A 1 205 ? -7.288 -6.568 13.982 1.00 94.19 205 ALA A C 1
ATOM 1679 O O . ALA A 1 205 ? -8.054 -6.846 13.063 1.00 94.19 205 ALA A O 1
ATOM 1680 N N . GLN A 1 206 ? -7.733 -5.976 15.097 1.00 93.38 206 GLN A N 1
ATOM 1681 C CA . GLN A 1 206 ? -9.133 -5.593 15.323 1.00 93.38 206 GLN A CA 1
ATOM 1682 C C . GLN A 1 206 ? -9.695 -4.584 14.312 1.00 93.38 206 GLN A C 1
ATOM 1684 O O . GLN A 1 206 ? -10.915 -4.391 14.300 1.00 93.38 206 GLN A O 1
ATOM 1689 N N . CYS A 1 207 ? -8.853 -3.922 13.513 1.00 93.38 207 CYS A N 1
ATOM 1690 C CA . CYS A 1 207 ? -9.306 -3.012 12.465 1.00 93.38 207 CYS A CA 1
ATOM 1691 C C . CYS A 1 207 ? -9.745 -3.728 11.174 1.00 93.38 207 CYS A C 1
ATOM 1693 O O . CYS A 1 207 ? -10.400 -3.106 10.339 1.00 93.38 207 CYS A O 1
ATOM 1695 N N . LEU A 1 208 ? -9.434 -5.021 11.016 1.00 92.06 208 LEU A N 1
ATOM 1696 C CA . LEU A 1 208 ? -9.862 -5.811 9.861 1.00 92.06 208 LEU A CA 1
ATOM 1697 C C . LEU A 1 208 ? -11.388 -5.815 9.724 1.00 92.06 208 LEU A C 1
ATOM 1699 O O . LEU A 1 208 ? -12.117 -5.959 10.704 1.00 92.06 208 LEU A O 1
ATOM 1703 N N . ASN A 1 209 ? -11.856 -5.671 8.486 1.00 89.50 209 ASN A N 1
ATOM 1704 C CA . ASN A 1 209 ? -13.261 -5.562 8.092 1.00 89.50 209 ASN A CA 1
ATOM 1705 C C . ASN A 1 209 ? -14.015 -4.390 8.739 1.00 89.50 209 ASN A C 1
ATOM 1707 O O . ASN A 1 209 ? -15.245 -4.379 8.771 1.00 89.50 209 ASN A O 1
ATOM 1711 N N . LYS A 1 210 ? -13.286 -3.375 9.216 1.00 91.12 210 LYS A N 1
ATOM 1712 C CA . LYS A 1 210 ? -13.857 -2.150 9.780 1.00 91.12 210 LYS A CA 1
ATOM 1713 C C . LYS A 1 210 ? -13.500 -0.935 8.953 1.00 91.12 210 LYS A C 1
ATOM 1715 O O . LYS A 1 210 ? -12.438 -0.867 8.327 1.00 91.12 210 LYS A O 1
ATOM 1720 N N . ARG A 1 211 ? -14.391 0.051 8.967 1.00 91.94 211 ARG A N 1
ATOM 1721 C CA . ARG A 1 211 ? -14.121 1.359 8.377 1.00 91.94 211 ARG A CA 1
ATOM 1722 C C . ARG A 1 211 ? -13.168 2.122 9.292 1.00 91.94 211 ARG A C 1
ATOM 1724 O O . ARG A 1 211 ? -13.420 2.274 10.481 1.00 91.94 211 ARG A O 1
ATOM 1731 N N . ILE A 1 212 ? -12.058 2.602 8.746 1.00 93.81 212 ILE A N 1
ATOM 1732 C CA . ILE A 1 212 ? -11.080 3.352 9.537 1.00 93.81 212 ILE A CA 1
ATOM 1733 C C . ILE A 1 212 ? -11.544 4.799 9.697 1.00 93.81 212 ILE A C 1
ATOM 1735 O O . ILE A 1 212 ? -11.781 5.492 8.704 1.00 93.81 212 ILE A O 1
ATOM 1739 N N . ILE A 1 213 ? -11.591 5.274 10.941 1.00 92.75 213 ILE A N 1
ATOM 1740 C CA . ILE A 1 213 ? -11.874 6.671 11.282 1.00 92.75 213 ILE A CA 1
ATOM 1741 C C . ILE A 1 213 ? -10.761 7.255 12.161 1.00 92.75 213 ILE A C 1
ATOM 1743 O O . ILE A 1 213 ? -9.912 6.534 12.685 1.00 92.75 213 ILE A O 1
ATOM 1747 N N . ASN A 1 214 ? -10.764 8.583 12.316 1.00 92.44 214 ASN A N 1
ATOM 1748 C CA . ASN A 1 214 ? -9.895 9.307 13.248 1.00 92.44 214 ASN A CA 1
ATOM 1749 C C . ASN A 1 214 ? -8.386 9.019 13.084 1.00 92.44 214 ASN A C 1
ATOM 1751 O O . ASN A 1 214 ? -7.660 8.868 14.065 1.00 92.44 214 ASN A O 1
ATOM 1755 N N . ILE A 1 215 ? -7.876 8.978 11.844 1.00 93.31 215 ILE A N 1
ATOM 1756 C CA . ILE A 1 215 ? -6.437 8.786 11.587 1.00 93.31 215 ILE A CA 1
ATOM 1757 C C . ILE A 1 215 ? -5.655 10.012 12.078 1.00 93.31 215 ILE A C 1
ATOM 1759 O O . ILE A 1 215 ? -5.873 11.102 11.541 1.00 93.31 215 ILE A O 1
ATOM 1763 N N . PRO A 1 216 ? -4.718 9.874 13.034 1.00 90.75 216 PRO A N 1
ATOM 1764 C CA . PRO A 1 216 ? -3.971 11.007 13.573 1.00 90.75 216 PRO A CA 1
ATOM 1765 C C . PRO A 1 216 ? -3.232 11.828 12.511 1.00 90.75 216 PRO A C 1
ATOM 1767 O O . PRO A 1 216 ? -2.535 11.294 11.639 1.00 90.75 216 PRO A O 1
ATOM 1770 N N . LYS A 1 217 ? -3.356 13.153 12.614 1.00 87.31 217 LYS A N 1
ATOM 1771 C CA . LYS A 1 217 ? -2.578 14.130 11.850 1.00 87.31 217 LYS A CA 1
ATOM 1772 C C . LYS A 1 217 ? -1.573 14.819 12.773 1.00 87.31 217 LYS A C 1
ATOM 1774 O O . LYS A 1 217 ? -1.898 15.154 13.910 1.00 87.31 217 LYS A O 1
ATOM 1779 N N . PHE A 1 218 ? -0.374 15.092 12.265 1.00 73.00 218 PHE A N 1
ATOM 1780 C CA . PHE A 1 218 ? 0.635 15.821 13.027 1.00 73.00 218 PHE A CA 1
ATOM 1781 C C . PHE A 1 218 ? 0.212 17.280 13.197 1.00 73.00 218 PHE A C 1
ATOM 1783 O O . PHE A 1 218 ? 0.227 18.057 12.240 1.00 73.00 218 PHE A O 1
ATOM 1790 N N . THR A 1 219 ? -0.148 17.668 14.417 1.00 67.00 219 THR A N 1
ATOM 1791 C CA . THR A 1 219 ? -0.498 19.050 14.761 1.00 67.00 219 THR A CA 1
ATOM 1792 C C . THR A 1 219 ? 0.088 19.441 16.117 1.00 67.00 219 THR A C 1
ATOM 1794 O O . THR A 1 219 ? 0.211 18.640 17.050 1.00 67.00 219 THR A O 1
ATOM 1797 N N . LYS A 1 220 ? 0.488 20.712 16.243 1.00 57.41 220 LYS A N 1
ATOM 1798 C CA . LYS A 1 220 ? 1.123 21.231 17.464 1.00 57.41 220 LYS A CA 1
ATOM 1799 C C . LYS A 1 220 ? 0.117 21.554 18.581 1.00 57.41 220 LYS A C 1
ATOM 1801 O O . LYS A 1 220 ? 0.516 21.508 19.738 1.00 57.41 220 LYS A O 1
ATOM 1806 N N . SER A 1 221 ? -1.158 21.807 18.264 1.00 59.09 221 SER A N 1
ATOM 1807 C CA . SER A 1 221 ? -2.107 22.474 19.178 1.00 59.09 221 SER A CA 1
ATOM 1808 C C . SER A 1 221 ? -3.494 21.822 19.339 1.00 59.09 221 SER A C 1
ATOM 1810 O O . SER A 1 221 ? -4.038 21.891 20.435 1.00 59.09 221 SER A O 1
ATOM 1812 N N . VAL A 1 222 ? -4.069 21.171 18.319 1.00 63.12 222 VAL A N 1
ATOM 1813 C CA . VAL A 1 222 ? -5.423 20.560 18.374 1.00 63.12 222 VAL A CA 1
ATOM 1814 C C . VAL A 1 222 ? -5.390 19.158 17.773 1.00 63.12 222 VAL A C 1
ATOM 1816 O O . VAL A 1 222 ? -4.788 18.995 16.717 1.00 63.12 222 VAL A O 1
ATOM 1819 N N . LYS A 1 223 ? -6.026 18.150 18.395 1.00 69.62 223 LYS A N 1
ATOM 1820 C CA . LYS A 1 223 ? -6.174 16.812 17.786 1.00 69.62 223 LYS A CA 1
ATOM 1821 C C . LYS A 1 223 ? -6.976 16.935 16.485 1.00 69.62 223 LYS A C 1
ATOM 1823 O O . LYS A 1 223 ? -8.190 17.089 16.522 1.00 69.62 223 LYS A O 1
ATOM 1828 N N . GLU A 1 224 ? -6.285 16.880 15.352 1.00 83.19 224 GLU A N 1
ATOM 1829 C CA . GLU A 1 224 ? -6.895 16.807 14.026 1.00 83.19 224 GLU A CA 1
ATOM 1830 C C . GLU A 1 224 ? -6.733 15.400 13.460 1.00 83.19 224 GLU A C 1
ATOM 1832 O O . GLU A 1 224 ? -5.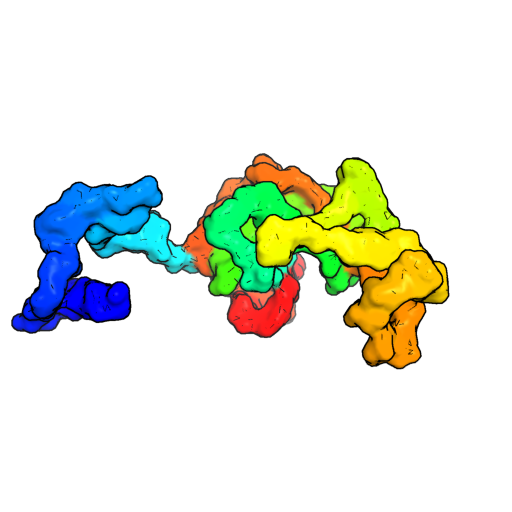735 14.716 13.712 1.00 83.19 224 GLU A O 1
ATOM 1837 N N . PHE A 1 225 ? -7.696 15.003 12.633 1.00 88.44 225 PHE A N 1
ATOM 1838 C CA . PHE A 1 225 ? -7.705 13.703 11.984 1.00 88.44 225 PHE A CA 1
ATOM 1839 C C . PHE A 1 225 ? -7.732 13.843 10.464 1.00 88.44 225 PHE A C 1
ATOM 1841 O O . PHE A 1 225 ? -8.309 14.780 9.909 1.00 88.44 225 PHE A O 1
ATOM 1848 N N . LYS A 1 226 ? -7.088 12.903 9.773 1.00 89.56 226 LYS A N 1
ATOM 1849 C CA . LYS A 1 226 ? -7.163 12.778 8.317 1.00 89.56 226 LYS A CA 1
ATOM 1850 C C . LYS A 1 226 ? -8.428 12.016 7.942 1.00 89.56 226 LYS A C 1
ATOM 1852 O O . LYS A 1 226 ? -8.733 10.986 8.538 1.00 89.56 226 LYS A O 1
ATOM 1857 N N . SER A 1 227 ? -9.121 12.494 6.910 1.00 85.56 227 SER A N 1
ATOM 1858 C CA . SER A 1 227 ? -10.229 11.749 6.313 1.00 85.56 227 SER A CA 1
ATOM 1859 C C . SER A 1 227 ? -9.707 10.574 5.487 1.00 85.56 227 SER A C 1
ATOM 1861 O O . SER A 1 227 ? -8.789 10.730 4.672 1.00 85.56 227 SER A O 1
ATOM 1863 N N . ILE A 1 228 ? -10.336 9.412 5.670 1.00 86.12 228 ILE A N 1
ATOM 1864 C CA . ILE A 1 228 ? -10.073 8.216 4.871 1.00 86.12 228 ILE A CA 1
ATOM 1865 C C . ILE A 1 228 ? -10.563 8.361 3.429 1.00 86.12 228 ILE A C 1
ATOM 1867 O O . ILE A 1 228 ? -10.033 7.705 2.538 1.00 86.12 228 ILE A O 1
ATOM 1871 N N . ASP A 1 229 ? -11.503 9.270 3.168 1.00 84.06 229 ASP A N 1
ATOM 1872 C CA . ASP A 1 229 ? -12.117 9.488 1.853 1.00 84.06 229 ASP A CA 1
ATOM 1873 C C . ASP A 1 229 ? -11.317 10.460 0.962 1.00 84.06 229 ASP A C 1
ATOM 1875 O O . ASP A 1 229 ? -11.685 10.723 -0.179 1.00 84.06 229 ASP A O 1
ATOM 1879 N N . ASN A 1 230 ? -10.174 10.956 1.446 1.00 84.44 230 ASN A N 1
ATOM 1880 C CA . ASN A 1 230 ? -9.206 11.739 0.668 1.00 84.44 230 ASN A CA 1
ATOM 1881 C C . ASN A 1 230 ? -8.820 11.041 -0.659 1.00 84.44 230 ASN A C 1
ATOM 1883 O O . ASN A 1 230 ? -8.657 9.830 -0.696 1.00 84.44 230 ASN A O 1
ATOM 1887 N N . GLN A 1 231 ? -8.567 11.776 -1.742 1.00 85.19 231 GLN A N 1
ATOM 1888 C CA . GLN A 1 231 ? -8.097 11.209 -3.015 1.00 85.19 231 GLN A CA 1
ATOM 1889 C C . GLN A 1 231 ? -6.707 10.541 -2.955 1.00 85.19 231 GLN A C 1
ATOM 1891 O O . GLN A 1 231 ? -6.380 9.741 -3.830 1.00 85.19 231 GLN A O 1
ATOM 1896 N N . ALA A 1 232 ? -5.882 10.833 -1.944 1.00 89.12 232 ALA A N 1
ATOM 1897 C CA . ALA A 1 232 ? -4.556 10.230 -1.813 1.00 89.12 232 ALA A CA 1
ATOM 1898 C C . ALA A 1 232 ? -4.626 8.695 -1.710 1.00 89.12 232 ALA A C 1
ATOM 1900 O O . ALA A 1 232 ? -5.348 8.144 -0.876 1.00 89.12 232 ALA A O 1
ATOM 1901 N N . SER A 1 233 ? -3.818 8.010 -2.523 1.00 91.00 233 SER A N 1
ATOM 1902 C CA . SER A 1 233 ? -3.694 6.548 -2.500 1.00 91.00 233 SER A CA 1
ATOM 1903 C C . SER A 1 233 ? -2.934 6.031 -1.280 1.00 91.00 233 SER A C 1
ATOM 1905 O O . SER A 1 233 ? -3.115 4.881 -0.896 1.00 91.00 233 SER A O 1
ATOM 1907 N N . VAL A 1 234 ? -2.089 6.871 -0.679 1.00 93.62 234 VAL A N 1
ATOM 1908 C CA . VAL A 1 234 ? -1.293 6.543 0.504 1.00 93.62 234 VAL A CA 1
ATOM 1909 C C . VAL A 1 234 ? -1.542 7.590 1.584 1.00 93.62 234 VAL A C 1
ATOM 1911 O O . VAL A 1 234 ? -1.419 8.792 1.339 1.00 93.62 234 VAL A O 1
ATOM 1914 N N . ILE A 1 235 ? -1.892 7.132 2.782 1.00 94.38 235 ILE A N 1
ATOM 1915 C CA . ILE A 1 235 ? -2.128 7.949 3.976 1.00 94.38 235 ILE A CA 1
ATOM 1916 C C . ILE A 1 235 ? -1.211 7.424 5.089 1.00 94.38 235 ILE A C 1
ATOM 1918 O O . ILE A 1 235 ? -0.801 6.272 5.076 1.00 94.38 235 ILE A O 1
ATOM 1922 N N . TYR A 1 236 ? -0.865 8.268 6.053 1.00 93.94 236 TYR A N 1
ATOM 1923 C CA . TYR A 1 236 ? -0.017 7.909 7.194 1.00 93.94 236 TYR A CA 1
ATOM 1924 C C . TYR A 1 236 ? -0.689 8.395 8.477 1.00 93.94 236 TYR A C 1
ATOM 1926 O O . TYR A 1 236 ? -1.257 9.496 8.448 1.00 93.94 236 TYR A O 1
ATOM 1934 N N . ASN A 1 237 ? -0.606 7.649 9.580 1.00 93.00 237 ASN A N 1
ATOM 1935 C CA . ASN A 1 237 ? -0.870 8.226 10.901 1.00 93.00 237 ASN A CA 1
ATOM 1936 C C . ASN A 1 237 ? 0.397 8.960 11.349 1.00 93.00 237 ASN A C 1
ATOM 1938 O O . ASN A 1 237 ? 1.435 8.361 11.617 1.00 93.00 237 ASN A O 1
ATOM 1942 N N . ASP A 1 238 ? 0.342 10.288 11.383 1.00 86.12 238 ASP A N 1
ATOM 1943 C CA . ASP A 1 238 ? 1.510 11.046 11.816 1.00 86.12 238 ASP A CA 1
ATOM 1944 C C . ASP A 1 238 ? 1.445 11.202 13.343 1.00 86.12 238 ASP A C 1
ATOM 1946 O O . ASP A 1 238 ? 0.806 12.116 13.871 1.00 86.12 238 ASP A O 1
ATOM 1950 N N . LEU A 1 239 ? 2.069 10.253 14.038 1.00 82.88 239 LEU A N 1
ATOM 1951 C CA . LEU A 1 239 ? 2.233 10.266 15.490 1.00 82.88 239 LEU A CA 1
ATOM 1952 C C . LEU A 1 239 ? 3.318 11.277 15.904 1.00 82.88 239 LEU A C 1
ATOM 1954 O O . LEU A 1 239 ? 4.190 11.617 15.100 1.00 82.88 239 LEU A O 1
ATOM 1958 N N . LYS A 1 240 ? 3.221 11.794 17.135 1.00 66.00 240 LYS A N 1
ATOM 1959 C CA . LYS A 1 240 ? 4.214 12.715 17.714 1.00 66.00 240 LYS A CA 1
ATOM 1960 C C . LYS A 1 240 ? 5.463 11.985 18.183 1.00 66.00 240 LYS A C 1
ATOM 1962 O O . LYS A 1 240 ? 5.313 10.850 18.681 1.00 66.00 240 LYS A O 1
#

Secondary structure (DSSP, 8-state):
-HHHHHHHHHHHTT-S-----SSTTTT-HHHHH---TTS--S---HHHHHHHH---EEEGGG--S-EEEEE-TTT--TT--HHHHHHHHT--B---HHHHTT--EEEEEETTEEEEEEE--EEEEGGG--SSS----EEETTEEE-HHHHHHH-SSHHHHHHH-HHHHHHHHTT-SSHHHHHHHHHT-EEEE--TT-TTS-HHHHTTBTSEEE-EE---SSS--EE-TTSS-SEEE----

Organism: Streptococcus pneumoniae (NCBI:txid1313)